Protein AF-V4AFQ1-F1 (afdb_monomer)

Mean predicted aligned error: 11.46 Å

Organism: Lottia gigantea (NCBI:txid225164)

Solvent-accessible surface area (backbone atoms only — not comparable to full-atom values): 13646 Å² total; per-residue (Å²): 127,88,53,70,52,76,48,78,47,58,72,48,75,51,79,49,78,49,56,57,41,44,36,41,38,40,30,40,36,37,42,38,39,39,41,31,41,38,38,41,36,40,40,40,30,41,36,36,42,39,38,38,39,31,43,37,38,41,38,39,41,39,31,41,37,38,42,37,39,40,39,30,43,37,36,43,38,39,39,41,29,42,37,38,41,38,39,39,41,31,44,37,39,40,39,41,41,40,32,44,37,38,42,38,40,40,40,31,43,36,39,45,42,40,41,41,33,42,38,39,43,38,41,40,42,31,43,40,37,42,39,44,40,43,31,41,37,37,42,38,39,40,41,32,43,36,40,38,41,41,40,39,31,44,38,38,42,40,38,39,38,30,44,36,38,43,39,39,40,40,32,44,37,38,42,38,40,41,41,32,42,37,37,42,39,39,40,40,32,43,37,38,40,42,38,42,38,33,43,36,40,43,44,40,38,41,33,42,37,40,45,56,42,76,50,57,78,42,81,51,83,47,77,54,55,79,41,75,55,84,63,87,78,81,80,84,87,86,62,88,84,75,66,89,79,72,89,76,83,63,82,58,78,55,83,63,84,78,91,63,100,64,95,74,89,75,80,57,80,51,82,55,82,67,78,86,77,133

pLDDT: mean 79.71, std 22.95, range [28.09, 98.5]

Foldseek 3Di:
DEDEDEDEEAEDEEEDEEAEYEYEYEYAYYEYEYEYAYYEYEYEYAEEEYEYEYAYYEYEYEYAYYEYEYEYAEEEYEYEYAYYEYEYEYAEYEYEYEYAYYEYEYEYAEYEYDYEYAEEEYEYEYAYYEYEYDYAYYEYEYEYAEYEYEYEYAEEEYDYEYAEYEYEYEYAEEEYAYEYAEYEYDYEYAYYEYADDYAYDEYDYEYAEDHYDYDYNYDDDDYHYNYYDDDDDDDDDDPVPPPPDDDDWDWDWDFDQDPDPDDDGDTDTDTDTDDDDD

Sequence (278 aa):
YDYIPYTNCYDYIPYRNCYDYIPHRNCYDYIPHRNCYDYIPYRNCYDYIPYTNCYDYIPYTNCYDYIPYTNCYDYIPYTNCYDYIPHTNCYDYIPYTNCYDYIPYTNCYNYIPYTNCYDYIPYRNCYGYITYRNCYDYIPYRNCYDYIPYTNCYNYIPYTNCYNYIPYTNCYDYIPYRNCYDYIPYTNCYDYIPYRNCYDYIPYTNCYNYIPYTNCYDYITYTNCYESAIKIVRLPAPLSFLFNRMNFVVSLAFHSKGNNSNGGGNSRIFFIRLRFFH

Structure (mmCIF, N/CA/C/O backbone):
data_AF-V4AFQ1-F1
#
_entry.id   AF-V4AFQ1-F1
#
loop_
_atom_site.group_PDB
_atom_site.id
_atom_site.type_symbol
_atom_site.label_atom_id
_atom_site.label_alt_id
_atom_site.label_comp_id
_atom_site.label_asym_id
_atom_site.label_entity_id
_atom_site.label_seq_id
_atom_site.pdbx_PDB_ins_code
_atom_site.Cartn_x
_atom_site.Cartn_y
_atom_site.Cartn_z
_atom_site.occupancy
_atom_site.B_iso_or_equiv
_atom_site.auth_seq_id
_atom_site.auth_comp_id
_atom_site.auth_asym_id
_atom_site.auth_atom_id
_atom_site.pdbx_PDB_model_num
ATOM 1 N N . TYR A 1 1 ? 31.891 -0.145 -15.726 1.00 42.00 1 TYR A N 1
ATOM 2 C CA . TYR A 1 1 ? 31.708 0.609 -16.984 1.00 42.00 1 TYR A CA 1
ATOM 3 C C . TYR A 1 1 ? 30.304 1.160 -16.957 1.00 42.00 1 TYR A C 1
ATOM 5 O O . TYR A 1 1 ? 29.365 0.410 -17.207 1.00 42.00 1 TYR A O 1
ATOM 13 N N . ASP A 1 2 ? 30.170 2.436 -16.619 1.00 42.81 2 ASP A N 1
ATOM 14 C CA . ASP A 1 2 ? 28.868 3.085 -16.499 1.00 42.81 2 ASP A CA 1
ATOM 15 C C . ASP A 1 2 ? 28.269 3.245 -17.892 1.00 42.81 2 ASP A C 1
ATOM 17 O O . ASP A 1 2 ? 28.813 3.930 -18.759 1.00 42.81 2 ASP A O 1
ATOM 21 N N . TYR A 1 3 ? 27.169 2.542 -18.144 1.00 53.91 3 TYR A N 1
ATOM 22 C CA . TYR A 1 3 ? 26.466 2.611 -19.415 1.00 53.91 3 TYR A CA 1
ATOM 23 C C . TYR A 1 3 ? 25.180 3.413 -19.220 1.00 53.91 3 TYR A C 1
ATOM 25 O O . TYR A 1 3 ? 24.224 2.918 -18.618 1.00 53.91 3 TYR A O 1
ATOM 33 N N . ILE A 1 4 ? 25.161 4.636 -19.759 1.00 60.16 4 ILE A N 1
ATOM 34 C CA . ILE A 1 4 ? 24.050 5.597 -19.664 1.00 60.16 4 ILE A CA 1
ATOM 35 C C . ILE A 1 4 ? 23.374 5.732 -21.040 1.00 60.16 4 ILE A C 1
ATOM 37 O O . ILE A 1 4 ? 23.716 6.621 -21.821 1.00 60.16 4 ILE A O 1
ATOM 41 N N . PRO A 1 5 ? 22.451 4.827 -21.413 1.00 74.56 5 PRO A N 1
ATOM 42 C CA . PRO A 1 5 ? 21.735 4.915 -22.673 1.00 74.56 5 PRO A CA 1
ATOM 43 C C . PRO A 1 5 ? 20.502 5.807 -22.547 1.00 74.56 5 PRO A C 1
ATOM 45 O O . PRO A 1 5 ? 19.763 5.745 -21.558 1.00 74.56 5 PRO A O 1
ATOM 48 N N . TYR A 1 6 ? 20.240 6.535 -23.626 1.00 76.25 6 TYR A N 1
ATOM 49 C CA . TYR A 1 6 ? 18.992 7.244 -23.875 1.00 76.25 6 TYR A CA 1
ATOM 50 C C . TYR A 1 6 ? 18.200 6.477 -24.936 1.00 76.25 6 TYR A C 1
ATOM 52 O O . TYR A 1 6 ? 18.768 6.012 -25.926 1.00 76.25 6 TYR A O 1
ATOM 60 N N . THR A 1 7 ? 16.898 6.277 -24.735 1.00 85.19 7 THR A N 1
ATOM 61 C CA . THR A 1 7 ? 16.049 5.605 -25.735 1.00 85.19 7 THR A CA 1
ATOM 62 C C . THR A 1 7 ? 14.654 6.209 -25.754 1.00 85.19 7 THR A C 1
ATOM 64 O O . THR A 1 7 ? 14.018 6.300 -24.706 1.00 85.19 7 THR A O 1
ATOM 67 N N . ASN A 1 8 ? 14.179 6.553 -26.951 1.00 74.06 8 ASN A N 1
ATOM 68 C CA . ASN A 1 8 ? 12.777 6.853 -27.215 1.00 74.06 8 ASN A CA 1
ATOM 69 C C . ASN A 1 8 ? 12.183 5.705 -28.032 1.00 74.06 8 ASN A C 1
ATOM 71 O O . ASN A 1 8 ? 12.830 5.247 -28.977 1.00 74.06 8 ASN A O 1
ATOM 75 N N . CYS A 1 9 ? 11.003 5.217 -27.665 1.00 80.12 9 CYS A N 1
ATOM 76 C CA . CYS A 1 9 ? 10.398 4.068 -28.329 1.00 80.12 9 CYS A CA 1
ATOM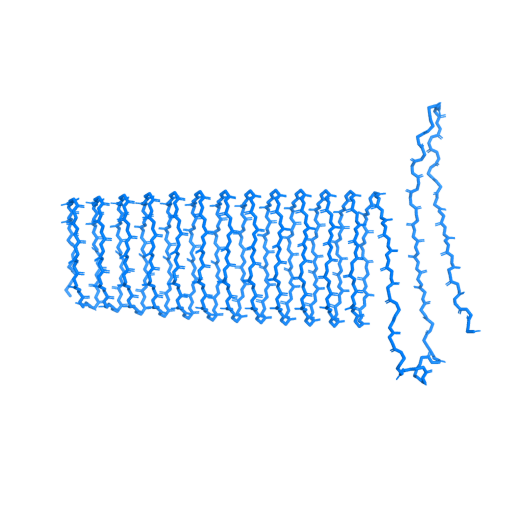 77 C C . CYS A 1 9 ? 8.866 4.122 -28.320 1.00 80.12 9 CYS A C 1
ATOM 79 O O . CYS A 1 9 ? 8.289 4.871 -27.540 1.00 80.12 9 CYS A O 1
ATOM 81 N N . TYR A 1 10 ? 8.219 3.345 -29.191 1.00 71.00 10 TYR A N 1
ATOM 82 C CA . TYR A 1 10 ? 6.791 3.058 -29.044 1.00 71.00 10 TYR A CA 1
ATOM 83 C C . TYR A 1 10 ? 6.655 1.877 -28.078 1.00 71.00 10 TYR A C 1
ATOM 85 O O . TYR A 1 10 ? 6.383 2.115 -26.909 1.00 71.00 10 TYR A O 1
ATOM 93 N N . ASP A 1 11 ? 7.094 0.687 -28.502 1.00 66.25 11 ASP A N 1
ATOM 94 C CA . ASP A 1 11 ? 7.157 -0.513 -27.658 1.00 66.25 11 ASP A CA 1
ATOM 95 C C . ASP A 1 11 ? 8.603 -0.950 -27.434 1.00 66.25 11 ASP A C 1
ATOM 97 O O . ASP A 1 11 ? 9.431 -0.919 -28.357 1.00 66.25 11 ASP A O 1
ATOM 101 N N . TYR A 1 12 ? 8.932 -1.409 -26.223 1.00 80.62 12 TYR A N 1
ATOM 102 C CA . TYR A 1 12 ? 10.260 -1.961 -25.961 1.00 80.62 12 TYR A CA 1
ATOM 103 C C . TYR A 1 12 ? 10.298 -3.012 -24.847 1.00 80.62 12 TYR A C 1
ATOM 105 O O . TYR A 1 12 ? 9.870 -2.785 -23.718 1.00 80.62 12 TYR A O 1
ATOM 113 N N . ILE A 1 13 ? 10.900 -4.165 -25.158 1.00 82.31 13 ILE A N 1
ATOM 114 C CA . ILE A 1 13 ? 10.980 -5.332 -24.266 1.00 82.31 13 ILE A CA 1
ATOM 115 C C . ILE A 1 13 ? 12.440 -5.811 -24.168 1.00 82.31 13 ILE A C 1
ATOM 117 O O . ILE A 1 13 ? 12.870 -6.679 -24.930 1.00 82.31 13 ILE A O 1
ATOM 121 N N . PRO A 1 14 ? 13.266 -5.217 -23.288 1.00 84.50 14 PRO A N 1
ATOM 122 C CA . PRO A 1 14 ? 14.656 -5.626 -23.109 1.00 84.50 14 PRO A CA 1
ATOM 123 C C . PRO A 1 14 ? 14.841 -6.648 -21.985 1.00 84.50 14 PRO A C 1
ATOM 125 O O . PRO A 1 14 ? 14.153 -6.620 -20.967 1.00 84.50 14 PRO A O 1
ATOM 128 N N . TYR A 1 15 ? 15.917 -7.421 -22.101 1.00 87.00 15 TYR A N 1
ATOM 129 C CA . TYR A 1 15 ? 16.463 -8.251 -21.029 1.00 87.00 15 TYR A CA 1
ATOM 130 C C . TYR A 1 15 ? 17.891 -7.797 -20.735 1.00 87.00 15 TYR A C 1
ATOM 132 O O . TYR A 1 15 ? 18.675 -7.596 -21.668 1.00 87.00 15 TYR A O 1
ATOM 140 N N . ARG A 1 16 ? 18.246 -7.580 -19.462 1.00 84.50 16 ARG A N 1
ATOM 141 C CA . ARG A 1 16 ? 19.595 -7.110 -19.115 1.00 84.50 16 ARG A CA 1
ATOM 142 C C . ARG A 1 16 ? 20.084 -7.595 -17.755 1.00 84.50 16 ARG A C 1
ATOM 144 O O . ARG A 1 16 ? 19.385 -7.435 -16.762 1.00 84.50 16 ARG A O 1
ATOM 151 N N . ASN A 1 17 ? 21.334 -8.056 -17.728 1.00 79.75 17 ASN A N 1
ATOM 152 C CA . ASN A 1 17 ? 22.116 -8.239 -16.508 1.00 79.75 17 ASN A CA 1
ATOM 153 C C . ASN A 1 17 ? 23.194 -7.152 -16.435 1.00 79.75 17 ASN A C 1
ATOM 155 O O . ASN A 1 17 ? 23.811 -6.839 -17.461 1.00 79.75 17 ASN A O 1
ATOM 159 N N . CYS A 1 18 ? 23.400 -6.544 -15.271 1.00 81.69 18 CYS A N 1
ATOM 160 C CA . CYS A 1 18 ? 24.375 -5.471 -15.108 1.00 81.69 18 CYS A CA 1
ATOM 161 C C . CYS A 1 18 ? 24.969 -5.419 -13.694 1.00 81.69 18 CYS A C 1
ATOM 163 O O . CYS A 1 18 ? 24.443 -6.054 -12.791 1.00 81.69 18 CYS A O 1
ATOM 165 N N . TYR A 1 19 ? 26.078 -4.699 -13.513 1.00 78.75 19 TYR A N 1
ATOM 166 C CA . TYR A 1 19 ? 26.552 -4.341 -12.174 1.00 78.75 19 TYR A CA 1
ATOM 167 C C . TYR A 1 19 ? 25.903 -3.003 -11.803 1.00 78.75 19 TYR A C 1
ATOM 169 O O . TYR A 1 19 ? 24.907 -3.019 -11.092 1.00 78.75 19 TYR A O 1
ATOM 177 N N . ASP A 1 20 ? 26.300 -1.923 -12.488 1.00 80.19 20 ASP A N 1
ATOM 178 C CA . ASP A 1 20 ? 25.691 -0.591 -12.359 1.00 80.19 20 ASP A CA 1
ATOM 179 C C . ASP A 1 20 ? 24.975 -0.178 -13.647 1.00 80.19 20 ASP A C 1
ATOM 181 O O . ASP A 1 20 ? 25.475 -0.405 -14.762 1.00 80.19 20 ASP A O 1
ATOM 185 N N . TYR A 1 21 ? 23.800 0.451 -13.531 1.00 81.25 21 TYR A N 1
ATOM 186 C CA . TYR A 1 21 ? 23.074 0.937 -14.705 1.00 81.25 21 TYR A CA 1
ATOM 187 C C . TYR A 1 21 ? 22.175 2.147 -14.448 1.00 81.25 21 TYR A C 1
ATOM 189 O O . TYR A 1 21 ? 21.276 2.118 -13.611 1.00 81.25 21 TYR A O 1
ATOM 197 N N . ILE A 1 22 ? 22.355 3.190 -15.266 1.00 85.94 22 ILE A N 1
ATOM 198 C CA . ILE A 1 22 ? 21.650 4.473 -15.129 1.00 85.94 22 ILE A CA 1
ATOM 199 C C . ILE A 1 22 ? 21.050 4.892 -16.482 1.00 85.94 22 ILE A C 1
ATOM 201 O O . ILE A 1 22 ? 21.665 5.628 -17.247 1.00 85.94 22 ILE A O 1
ATOM 205 N N . PRO A 1 23 ? 19.879 4.366 -16.874 1.00 84.94 23 PRO A N 1
ATOM 206 C CA . PRO A 1 23 ? 19.251 4.694 -18.152 1.00 84.94 23 PRO A CA 1
ATOM 207 C C . PRO A 1 23 ? 18.209 5.803 -18.073 1.00 84.94 23 PRO A C 1
ATOM 209 O O . PRO A 1 23 ? 17.416 5.861 -17.136 1.00 84.94 23 PRO A O 1
ATOM 212 N N . HIS A 1 24 ? 18.031 6.493 -19.192 1.00 89.12 24 HIS A N 1
ATOM 213 C CA . HIS A 1 24 ? 16.902 7.391 -19.421 1.00 89.12 24 HIS A CA 1
ATOM 214 C C . HIS A 1 24 ? 16.049 6.855 -20.576 1.00 89.12 24 HIS A C 1
ATOM 216 O O . HIS A 1 24 ? 16.575 6.547 -21.648 1.00 89.12 24 HIS A O 1
ATOM 222 N N . ARG A 1 25 ? 14.739 6.678 -20.369 1.00 86.75 25 ARG A N 1
ATOM 223 C CA . ARG A 1 25 ? 13.831 6.213 -21.433 1.00 86.75 25 ARG A CA 1
ATOM 224 C C . ARG A 1 25 ? 12.510 6.960 -21.430 1.00 86.75 25 ARG A C 1
ATOM 226 O O . ARG A 1 25 ? 11.942 7.164 -20.359 1.00 86.75 25 ARG A O 1
ATOM 233 N N . ASN A 1 26 ? 12.025 7.254 -22.633 1.00 84.75 26 ASN A N 1
ATOM 234 C CA . ASN A 1 26 ? 10.658 7.693 -22.879 1.00 84.75 26 ASN A CA 1
ATOM 235 C C . ASN A 1 26 ? 9.996 6.717 -23.852 1.00 84.75 26 ASN A C 1
ATOM 237 O O . ASN A 1 26 ? 10.461 6.585 -24.984 1.00 84.75 26 ASN A O 1
ATOM 241 N N . CYS A 1 27 ? 8.958 6.012 -23.428 1.00 82.25 27 CYS A N 1
ATOM 242 C CA . CYS A 1 27 ? 8.309 5.003 -24.263 1.00 82.25 27 CYS A CA 1
ATOM 243 C C . CYS A 1 27 ? 6.789 5.112 -24.179 1.00 82.25 27 CYS A C 1
ATOM 245 O O . CYS A 1 27 ? 6.287 5.746 -23.262 1.00 82.25 27 CYS A O 1
ATOM 247 N N . TYR A 1 28 ? 6.058 4.548 -25.136 1.00 82.19 28 TYR A N 1
ATOM 248 C CA . TYR A 1 28 ? 4.619 4.379 -24.958 1.00 82.19 28 TYR A CA 1
ATOM 249 C C . TYR A 1 28 ? 4.403 3.168 -24.045 1.00 82.19 28 TYR A C 1
ATOM 251 O O . TYR A 1 28 ? 4.080 3.365 -22.876 1.00 82.19 28 TYR A O 1
ATOM 259 N N . ASP A 1 29 ? 4.836 1.989 -24.503 1.00 80.50 29 ASP A N 1
ATOM 260 C CA . ASP A 1 29 ? 4.782 0.732 -23.758 1.00 80.50 29 ASP A CA 1
ATOM 261 C C . ASP A 1 29 ? 6.189 0.203 -23.466 1.00 80.50 29 ASP A C 1
ATOM 263 O O . ASP A 1 29 ? 7.071 0.121 -24.335 1.00 80.50 29 ASP A O 1
ATOM 267 N N . TYR A 1 30 ? 6.439 -0.181 -22.214 1.00 88.88 30 TYR A N 1
ATOM 268 C CA . TYR A 1 30 ? 7.762 -0.642 -21.807 1.00 88.88 30 TYR A CA 1
ATOM 269 C C . TYR A 1 30 ? 7.705 -1.810 -20.815 1.00 88.88 30 TYR A C 1
ATOM 271 O O . TYR A 1 30 ? 7.171 -1.695 -19.716 1.00 88.88 30 TYR A O 1
ATOM 279 N N . ILE A 1 31 ? 8.315 -2.944 -21.180 1.00 90.06 31 ILE A N 1
ATOM 280 C CA . ILE A 1 31 ? 8.268 -4.190 -20.389 1.00 90.06 31 ILE A CA 1
ATOM 281 C C . ILE A 1 31 ? 9.682 -4.776 -20.232 1.00 90.06 31 ILE A C 1
ATOM 283 O O . ILE A 1 31 ? 10.076 -5.689 -20.959 1.00 90.06 31 ILE A O 1
ATOM 287 N N . PRO A 1 32 ? 10.533 -4.221 -19.351 1.00 88.62 32 PRO A N 1
ATOM 288 C CA . PRO A 1 32 ? 11.889 -4.721 -19.165 1.00 88.62 32 PRO A CA 1
ATOM 289 C C . PRO A 1 32 ? 12.010 -5.822 -18.118 1.00 88.62 32 PRO A C 1
ATOM 291 O O . PRO A 1 32 ? 11.359 -5.793 -17.079 1.00 88.62 32 PRO A O 1
ATOM 294 N N . HIS A 1 33 ? 13.004 -6.681 -18.321 1.00 92.38 33 HIS A N 1
ATOM 295 C CA . HIS A 1 33 ? 13.495 -7.624 -17.321 1.00 92.38 33 HIS A CA 1
ATOM 296 C C . HIS A 1 33 ? 14.949 -7.304 -16.966 1.00 92.38 33 HIS A C 1
ATOM 298 O O . HIS A 1 33 ? 15.803 -7.165 -17.854 1.00 92.38 33 HIS A O 1
ATOM 304 N N . ARG A 1 34 ? 15.238 -7.134 -15.672 1.00 89.25 34 ARG A N 1
ATOM 305 C CA . ARG A 1 34 ? 16.522 -6.608 -15.192 1.00 89.25 34 ARG A CA 1
ATOM 306 C C . ARG A 1 34 ? 17.019 -7.339 -13.957 1.00 89.25 34 ARG A C 1
ATOM 308 O O . ARG A 1 34 ? 16.286 -7.430 -12.980 1.00 89.25 34 ARG A O 1
ATOM 315 N N . ASN A 1 35 ? 18.284 -7.752 -13.994 1.00 88.12 35 ASN A N 1
ATOM 316 C CA . ASN A 1 35 ? 19.032 -8.158 -12.808 1.00 88.12 35 ASN A CA 1
ATOM 317 C C . ASN A 1 35 ? 20.281 -7.287 -12.688 1.00 88.12 35 ASN A C 1
ATOM 319 O O . ASN A 1 35 ? 21.144 -7.340 -13.568 1.00 88.12 35 ASN A O 1
ATOM 323 N N . CYS A 1 36 ? 20.374 -6.471 -11.648 1.00 84.69 36 CYS A N 1
ATOM 324 C CA . CYS A 1 36 ? 21.501 -5.560 -11.471 1.00 84.69 36 CYS A CA 1
ATOM 325 C C . CYS A 1 36 ? 22.010 -5.568 -10.031 1.00 84.69 36 CYS A C 1
ATOM 327 O O . CYS A 1 36 ? 21.318 -6.054 -9.150 1.00 84.69 36 CYS A O 1
ATOM 329 N N . TYR A 1 37 ? 23.224 -5.083 -9.786 1.00 84.38 37 TYR A N 1
ATOM 330 C CA . TYR A 1 37 ? 23.645 -4.808 -8.415 1.00 84.38 37 TYR A CA 1
ATOM 331 C C . TYR A 1 37 ? 23.035 -3.464 -7.999 1.00 84.38 37 TYR A C 1
ATOM 333 O O . TYR A 1 37 ? 22.102 -3.461 -7.198 1.00 84.38 37 TYR A O 1
ATOM 341 N N . ASP A 1 38 ? 23.393 -2.395 -8.721 1.00 86.88 38 ASP A N 1
ATOM 342 C CA . ASP A 1 38 ? 22.866 -1.041 -8.539 1.00 86.88 38 ASP A CA 1
ATOM 343 C C . ASP A 1 38 ? 22.093 -0.574 -9.781 1.00 86.88 38 ASP A C 1
ATOM 345 O O . ASP A 1 38 ? 22.569 -0.635 -10.926 1.00 86.88 38 ASP A O 1
ATOM 349 N N . TYR A 1 39 ? 20.870 -0.077 -9.581 1.00 90.25 39 TYR A N 1
ATOM 350 C CA . TYR A 1 39 ? 20.017 0.372 -10.682 1.00 90.25 39 TYR A CA 1
ATOM 351 C C . TYR A 1 39 ? 19.331 1.714 -10.400 1.00 90.25 39 TYR A C 1
ATOM 353 O O . TYR A 1 39 ? 18.543 1.840 -9.468 1.00 90.25 39 TYR A O 1
ATOM 361 N N . ILE A 1 40 ? 19.575 2.717 -11.253 1.00 93.25 40 ILE A N 1
ATOM 362 C CA . ILE A 1 40 ? 19.016 4.075 -11.099 1.00 93.25 40 ILE A CA 1
ATOM 363 C C . ILE A 1 40 ? 18.392 4.555 -12.420 1.00 93.25 40 ILE A C 1
ATOM 365 O O . ILE A 1 40 ? 19.016 5.291 -13.187 1.00 93.25 40 ILE A O 1
ATOM 369 N N . PRO A 1 41 ? 17.182 4.100 -12.788 1.00 90.94 41 PRO A N 1
ATOM 370 C CA . PRO A 1 41 ? 16.543 4.531 -14.023 1.00 90.94 41 PRO A CA 1
ATOM 371 C C . PRO A 1 41 ? 15.681 5.776 -13.893 1.00 90.94 41 PRO A C 1
ATOM 373 O O . PRO A 1 41 ? 14.993 5.990 -12.901 1.00 90.94 41 PRO A O 1
ATOM 376 N N . TYR A 1 42 ? 15.587 6.478 -15.015 1.00 94.06 42 TYR A N 1
ATOM 377 C CA . TYR A 1 42 ? 14.602 7.517 -15.268 1.00 94.06 42 TYR A CA 1
ATOM 378 C C . TYR A 1 42 ? 13.665 7.058 -16.392 1.00 94.06 42 TYR A C 1
ATOM 380 O O . TYR A 1 42 ? 14.121 6.593 -17.454 1.00 94.06 42 TYR A O 1
ATOM 388 N N . ARG A 1 43 ? 12.354 7.126 -16.144 1.00 92.06 43 ARG A N 1
ATOM 389 C CA . ARG A 1 43 ? 11.302 6.619 -17.036 1.00 92.06 43 ARG A CA 1
ATOM 390 C C . ARG A 1 43 ? 10.144 7.599 -17.147 1.00 92.06 43 ARG A C 1
ATOM 392 O O . ARG A 1 43 ? 9.576 7.972 -16.127 1.00 92.06 43 ARG A O 1
ATOM 399 N N . ASN A 1 44 ? 9.761 7.911 -18.382 1.00 91.88 44 ASN A N 1
ATOM 400 C CA . ASN A 1 44 ? 8.444 8.455 -18.696 1.00 91.88 44 ASN A CA 1
ATOM 401 C C . ASN A 1 44 ? 7.748 7.489 -19.657 1.00 91.88 44 ASN A C 1
ATOM 403 O O . ASN A 1 44 ? 8.252 7.294 -20.764 1.00 91.88 44 ASN A O 1
ATOM 407 N N . CYS A 1 45 ? 6.660 6.843 -19.241 1.00 89.56 45 CYS A N 1
ATOM 408 C CA . CYS A 1 45 ? 5.931 5.918 -20.120 1.00 89.56 45 CYS A CA 1
ATOM 409 C C . CYS A 1 45 ? 4.428 6.191 -20.122 1.00 89.56 45 CYS A C 1
ATOM 411 O O . CYS A 1 45 ? 3.951 6.886 -19.232 1.00 89.56 45 CYS A O 1
ATOM 413 N N . TYR A 1 46 ? 3.689 5.671 -21.099 1.00 90.06 46 TYR A N 1
ATOM 414 C CA . TYR A 1 46 ? 2.243 5.537 -20.937 1.00 90.06 46 TYR A CA 1
ATOM 415 C C . TYR A 1 46 ? 1.990 4.314 -20.048 1.00 90.06 46 TYR A C 1
ATOM 417 O O . TYR A 1 46 ? 1.649 4.504 -18.881 1.00 90.06 46 TYR A O 1
ATOM 425 N N . ASP A 1 47 ? 2.403 3.130 -20.514 1.00 91.81 47 ASP A N 1
ATOM 426 C CA . ASP A 1 47 ? 2.307 1.866 -19.782 1.00 91.81 47 ASP A CA 1
ATOM 427 C C . ASP A 1 47 ? 3.697 1.309 -19.441 1.00 91.81 47 ASP A C 1
ATOM 429 O O . ASP A 1 47 ? 4.597 1.199 -20.287 1.00 91.81 47 ASP A O 1
ATOM 433 N N . TYR A 1 48 ? 3.904 0.936 -18.175 1.00 95.50 48 TYR A N 1
ATOM 434 C CA . TYR A 1 48 ? 5.183 0.402 -17.707 1.00 95.50 48 TYR A CA 1
ATOM 435 C C . TYR A 1 48 ? 5.024 -0.845 -16.831 1.00 95.50 48 TYR A C 1
ATOM 437 O O . TYR A 1 48 ? 4.433 -0.800 -15.755 1.00 95.50 48 TYR A O 1
ATOM 445 N N . ILE A 1 49 ? 5.621 -1.966 -17.255 1.00 95.88 49 ILE A N 1
ATOM 446 C CA . ILE A 1 49 ? 5.540 -3.258 -16.550 1.00 95.88 49 ILE A CA 1
ATOM 447 C C . ILE A 1 49 ? 6.944 -3.874 -16.390 1.00 95.88 49 ILE A C 1
ATOM 449 O O . ILE A 1 49 ? 7.330 -4.772 -17.143 1.00 95.88 49 ILE A O 1
ATOM 453 N N . PRO A 1 50 ? 7.784 -3.381 -15.461 1.00 94.62 50 PRO A N 1
ATOM 454 C CA . PRO A 1 50 ? 9.117 -3.928 -15.249 1.00 94.62 50 PRO A CA 1
ATOM 455 C C . PRO A 1 50 ? 9.148 -5.116 -14.292 1.00 94.62 50 PRO A C 1
ATOM 457 O O . PRO A 1 50 ? 8.448 -5.160 -13.284 1.00 94.62 50 PRO A O 1
ATOM 460 N N . TYR A 1 51 ? 10.116 -5.990 -14.536 1.00 96.75 51 TYR A N 1
ATOM 461 C CA . TYR A 1 51 ? 10.545 -7.046 -13.630 1.00 96.75 51 TYR A CA 1
ATOM 462 C C . TYR A 1 51 ? 11.996 -6.777 -13.228 1.00 96.75 51 TYR A C 1
ATOM 464 O O . TYR A 1 51 ? 12.891 -6.784 -14.079 1.00 96.75 51 TYR A O 1
ATOM 472 N N . THR A 1 52 ? 12.230 -6.501 -11.946 1.00 95.69 52 THR A N 1
ATOM 473 C CA . THR A 1 52 ? 13.526 -6.028 -11.440 1.00 95.69 52 THR A CA 1
ATOM 474 C C . THR A 1 52 ? 13.981 -6.849 -10.238 1.00 95.69 52 THR A C 1
ATOM 476 O O . THR A 1 52 ? 13.242 -6.990 -9.265 1.00 95.69 52 THR A O 1
ATOM 479 N N . ASN A 1 53 ? 15.211 -7.356 -10.300 1.00 94.62 53 ASN A N 1
ATOM 480 C CA . ASN A 1 53 ? 15.926 -7.928 -9.165 1.00 94.62 53 ASN A CA 1
ATOM 481 C C . ASN A 1 53 ? 17.235 -7.155 -8.958 1.00 94.62 53 ASN A C 1
ATOM 483 O O . ASN A 1 53 ? 18.069 -7.137 -9.867 1.00 94.62 53 ASN A O 1
ATOM 487 N N . CYS A 1 54 ? 17.398 -6.498 -7.810 1.00 91.50 54 CYS A N 1
ATOM 488 C CA . CYS A 1 54 ? 18.593 -5.697 -7.532 1.00 91.50 54 CYS A CA 1
ATOM 489 C C . CYS A 1 54 ? 19.103 -5.847 -6.103 1.00 91.50 54 CYS A C 1
ATOM 491 O O . CYS A 1 54 ? 18.365 -6.288 -5.231 1.00 91.50 54 CYS A O 1
ATOM 493 N N . TYR A 1 55 ? 20.346 -5.441 -5.849 1.00 91.81 55 TYR A N 1
ATOM 494 C CA . TYR A 1 55 ? 20.755 -5.141 -4.481 1.00 91.81 55 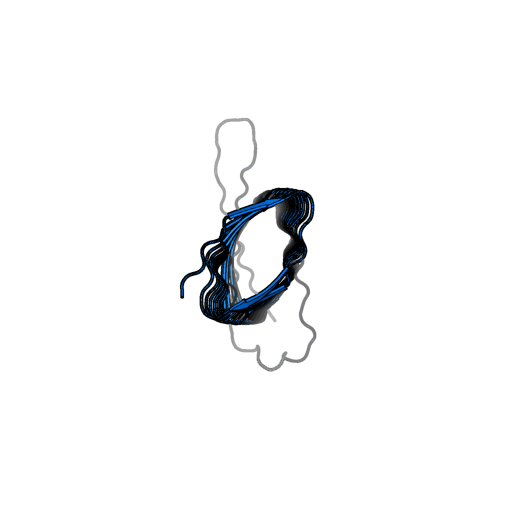TYR A CA 1
ATOM 495 C C . TYR A 1 55 ? 20.171 -3.774 -4.091 1.00 91.81 55 TYR A C 1
ATOM 497 O O . TYR A 1 55 ? 19.239 -3.741 -3.287 1.00 91.81 55 TYR A O 1
ATOM 505 N N . ASP A 1 56 ? 20.558 -2.714 -4.810 1.00 93.69 56 ASP A N 1
ATOM 506 C CA . ASP A 1 56 ? 20.059 -1.349 -4.617 1.00 93.69 56 ASP A CA 1
ATOM 507 C C . ASP A 1 56 ? 19.265 -0.855 -5.838 1.00 93.69 56 ASP A C 1
ATOM 509 O O . ASP A 1 56 ? 19.703 -0.943 -6.995 1.00 93.69 56 ASP A O 1
ATOM 513 N N . TYR A 1 57 ? 18.071 -0.302 -5.601 1.00 97.06 57 TYR A N 1
ATOM 514 C CA . TYR A 1 57 ? 17.208 0.210 -6.669 1.00 97.06 57 TYR A CA 1
ATOM 515 C C . TYR A 1 57 ? 16.612 1.588 -6.350 1.00 97.06 57 TYR A C 1
ATOM 517 O O . TYR A 1 57 ? 15.859 1.755 -5.391 1.00 97.06 57 TYR A O 1
ATOM 525 N N . ILE A 1 58 ? 16.894 2.580 -7.203 1.00 97.31 58 ILE A N 1
ATOM 526 C CA . ILE A 1 58 ? 16.424 3.968 -7.048 1.00 97.31 58 ILE A CA 1
ATOM 527 C C . ILE A 1 58 ? 15.810 4.482 -8.365 1.00 97.31 58 ILE A C 1
ATOM 529 O O . ILE A 1 58 ? 16.467 5.186 -9.135 1.00 97.31 58 ILE A O 1
ATOM 533 N N . PRO A 1 59 ? 14.559 4.115 -8.699 1.00 96.06 59 PRO A N 1
ATOM 534 C CA . PRO A 1 59 ? 13.908 4.582 -9.916 1.00 96.06 59 PRO A CA 1
ATOM 535 C C . PRO A 1 59 ? 13.166 5.906 -9.747 1.00 96.06 59 PRO A C 1
ATOM 537 O O . PRO A 1 59 ? 12.507 6.163 -8.739 1.00 96.06 59 PRO A O 1
ATOM 540 N N . TYR A 1 60 ? 13.151 6.667 -10.835 1.00 97.69 60 TYR A N 1
ATOM 541 C CA . TYR A 1 60 ? 12.312 7.840 -11.040 1.00 97.69 60 TYR A CA 1
ATOM 542 C C . TYR A 1 60 ? 11.348 7.553 -12.191 1.00 97.69 60 TYR A C 1
ATOM 544 O O . TYR A 1 60 ? 11.777 7.382 -13.336 1.00 97.69 60 TYR A O 1
ATOM 552 N N . THR A 1 61 ? 10.054 7.458 -11.886 1.00 97.44 61 THR A N 1
ATOM 553 C CA . THR A 1 61 ? 9.027 6.987 -12.827 1.00 97.44 61 THR A CA 1
ATOM 554 C C . THR A 1 61 ? 7.862 7.966 -12.899 1.00 97.44 61 THR A C 1
ATOM 556 O O . THR A 1 61 ? 7.302 8.339 -11.868 1.00 97.44 61 THR A O 1
ATOM 559 N N . ASN A 1 62 ? 7.495 8.357 -14.118 1.00 97.12 62 ASN A N 1
ATOM 560 C CA . ASN A 1 62 ? 6.266 9.080 -14.425 1.00 97.12 62 ASN A CA 1
ATOM 561 C C . ASN A 1 62 ? 5.481 8.303 -15.491 1.00 97.12 62 ASN A C 1
ATOM 563 O O . ASN A 1 62 ? 5.979 8.149 -16.609 1.00 97.12 62 ASN A O 1
ATOM 567 N N . CYS A 1 63 ? 4.307 7.776 -15.146 1.00 94.12 63 CYS A N 1
ATOM 568 C CA . CYS A 1 63 ? 3.528 6.926 -16.053 1.00 94.12 63 CYS A CA 1
ATOM 569 C C . CYS A 1 63 ? 2.033 7.233 -16.022 1.00 94.12 63 CYS A C 1
ATOM 571 O O . CYS A 1 63 ? 1.564 7.884 -15.096 1.00 94.12 63 CYS A O 1
ATOM 573 N N . TYR A 1 64 ? 1.285 6.763 -17.020 1.00 95.56 64 TYR A N 1
ATOM 574 C CA . TYR A 1 64 ? -0.161 6.642 -16.861 1.00 95.56 64 TYR A CA 1
ATOM 575 C C . TYR A 1 64 ? -0.438 5.404 -15.999 1.00 95.56 64 TYR A C 1
ATOM 577 O O . TYR A 1 64 ? -0.790 5.573 -14.830 1.00 95.56 64 TYR A O 1
ATOM 585 N N . ASP A 1 65 ? -0.052 4.222 -16.487 1.00 96.31 65 ASP A N 1
ATOM 586 C CA . ASP A 1 65 ? -0.202 2.948 -15.780 1.00 96.31 65 ASP A CA 1
ATOM 587 C C . ASP A 1 65 ? 1.160 2.334 -15.431 1.00 96.31 65 ASP A C 1
ATOM 589 O O . ASP A 1 65 ? 2.072 2.229 -16.263 1.00 96.31 65 ASP A O 1
ATOM 593 N N . TYR A 1 66 ? 1.325 1.910 -14.175 1.00 98.12 66 TYR A N 1
ATOM 594 C CA . TYR A 1 66 ? 2.573 1.314 -13.699 1.00 98.12 66 TYR A CA 1
ATOM 595 C C . TYR A 1 66 ? 2.350 0.050 -12.861 1.00 98.12 66 TYR A C 1
ATOM 597 O O . TYR A 1 66 ? 1.748 0.086 -11.788 1.00 98.12 66 TYR A O 1
ATOM 605 N N . ILE A 1 67 ? 2.900 -1.078 -13.320 1.00 98.12 67 ILE A N 1
ATOM 606 C CA . ILE A 1 67 ? 2.759 -2.395 -12.677 1.00 98.12 67 ILE A CA 1
ATOM 607 C C . ILE A 1 67 ? 4.139 -3.060 -12.515 1.00 98.12 67 ILE A C 1
ATOM 609 O O . ILE A 1 67 ? 4.515 -3.930 -13.305 1.00 98.12 67 ILE A O 1
ATOM 613 N N . PRO A 1 68 ? 4.962 -2.648 -11.531 1.00 97.19 68 PRO A N 1
ATOM 614 C CA . PRO A 1 68 ? 6.272 -3.249 -11.316 1.00 97.19 68 PRO A CA 1
ATOM 615 C C . PRO A 1 68 ? 6.238 -4.497 -10.441 1.00 97.19 68 PRO A C 1
ATOM 617 O O . PRO A 1 68 ? 5.522 -4.579 -9.443 1.00 97.19 68 PRO A O 1
ATOM 620 N N . TYR A 1 69 ? 7.158 -5.404 -10.747 1.00 98.25 69 TYR A N 1
ATOM 621 C CA . TYR A 1 69 ? 7.525 -6.544 -9.920 1.00 98.25 69 TYR A CA 1
ATOM 622 C C . TYR A 1 69 ? 8.979 -6.380 -9.476 1.00 98.25 69 TYR A C 1
ATOM 624 O O . TYR A 1 69 ? 9.899 -6.467 -10.295 1.00 98.25 69 TYR A O 1
ATOM 632 N N . THR A 1 70 ? 9.190 -6.130 -8.185 1.00 98.00 70 THR A N 1
ATOM 633 C CA . THR A 1 70 ? 10.492 -5.737 -7.633 1.00 98.00 70 THR A CA 1
ATOM 634 C C . THR A 1 70 ? 10.904 -6.659 -6.489 1.00 98.00 70 THR A C 1
ATOM 636 O O . THR A 1 70 ? 10.153 -6.841 -5.529 1.00 98.00 70 THR A O 1
ATOM 639 N N . ASN A 1 71 ? 12.116 -7.207 -6.575 1.00 97.69 71 ASN A N 1
ATOM 640 C CA . ASN A 1 71 ? 12.794 -7.890 -5.476 1.00 97.69 71 ASN A CA 1
ATOM 641 C C . ASN A 1 71 ? 14.148 -7.213 -5.229 1.00 97.69 71 ASN A C 1
ATOM 643 O O . ASN A 1 71 ? 14.997 -7.240 -6.120 1.00 97.69 71 ASN A O 1
ATOM 647 N N . CYS A 1 72 ? 14.335 -6.568 -4.077 1.00 95.38 72 CYS A N 1
ATOM 648 C CA . CYS A 1 72 ? 15.577 -5.840 -3.791 1.00 95.38 72 CYS A CA 1
ATOM 649 C C . CYS A 1 72 ? 16.054 -6.005 -2.352 1.00 95.38 72 CYS A C 1
ATOM 651 O O . CYS A 1 72 ? 15.266 -6.371 -1.487 1.00 95.38 72 CYS A O 1
ATOM 653 N N . TYR A 1 73 ? 17.319 -5.696 -2.074 1.00 96.44 73 TYR A N 1
ATOM 654 C CA . TYR A 1 73 ? 17.731 -5.466 -0.693 1.00 96.44 73 TYR A CA 1
ATOM 655 C C . TYR A 1 73 ? 17.203 -4.095 -0.242 1.00 96.44 73 TYR A C 1
ATOM 657 O O . TYR A 1 73 ? 16.279 -4.054 0.576 1.00 96.44 73 TYR A O 1
ATOM 665 N N . ASP A 1 74 ? 17.636 -3.022 -0.912 1.00 96.94 74 ASP A N 1
ATOM 666 C CA . ASP A 1 74 ? 17.196 -1.648 -0.657 1.00 96.94 74 ASP A CA 1
ATOM 667 C C . ASP A 1 74 ? 16.435 -1.063 -1.856 1.00 96.94 74 ASP A C 1
ATOM 669 O O . ASP A 1 74 ? 16.870 -1.131 -3.012 1.00 96.94 74 ASP A O 1
ATOM 673 N N . TYR A 1 75 ? 15.269 -0.461 -1.593 1.00 98.31 75 TYR A N 1
ATOM 674 C CA . TYR A 1 75 ? 14.425 0.122 -2.638 1.00 98.31 75 TYR A CA 1
ATOM 675 C C . TYR A 1 75 ? 13.906 1.521 -2.284 1.00 98.31 75 TYR A C 1
ATOM 677 O O . TYR A 1 75 ? 13.174 1.705 -1.309 1.00 98.31 75 TYR A O 1
ATOM 685 N N . ILE A 1 76 ? 14.226 2.515 -3.120 1.00 98.31 76 ILE A N 1
ATOM 686 C CA . ILE A 1 76 ? 13.836 3.922 -2.927 1.00 98.31 76 ILE A CA 1
ATOM 687 C C . ILE A 1 76 ? 13.238 4.503 -4.223 1.00 98.31 76 ILE A C 1
ATOM 689 O O . ILE A 1 76 ? 13.928 5.187 -4.981 1.00 98.31 76 ILE A O 1
ATOM 693 N N . PRO A 1 77 ? 11.958 4.233 -4.541 1.00 97.56 77 PRO A N 1
ATOM 694 C CA . PRO A 1 77 ? 11.326 4.7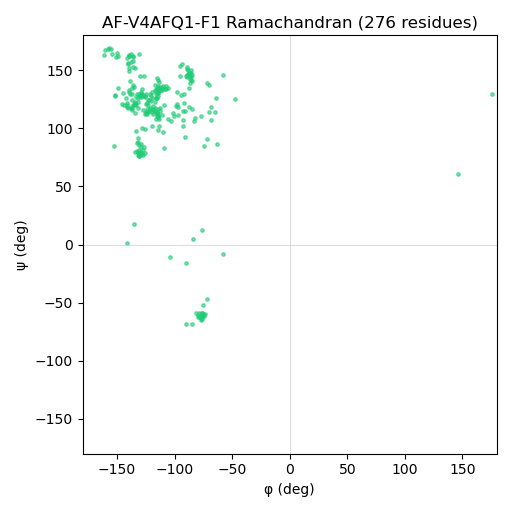75 -5.735 1.00 97.56 77 PRO A CA 1
ATOM 695 C C . PRO A 1 77 ? 10.691 6.146 -5.528 1.00 97.56 77 PRO A C 1
ATOM 697 O O . PRO A 1 77 ? 10.051 6.426 -4.512 1.00 97.56 77 PRO A O 1
ATOM 700 N N . TYR A 1 78 ? 10.739 6.931 -6.598 1.00 98.44 78 TYR A N 1
ATOM 701 C CA . TYR A 1 78 ? 9.981 8.160 -6.782 1.00 98.44 78 TYR A CA 1
ATOM 702 C C . TYR A 1 78 ? 9.004 7.948 -7.937 1.00 98.44 78 TYR A C 1
ATOM 704 O O . TYR A 1 78 ? 9.420 7.739 -9.078 1.00 98.44 78 TYR A O 1
ATOM 712 N N . THR A 1 79 ? 7.705 7.923 -7.639 1.00 98.25 79 THR A N 1
ATOM 713 C CA . THR A 1 79 ? 6.658 7.518 -8.591 1.00 98.25 79 THR A CA 1
ATOM 714 C C . THR A 1 79 ? 5.548 8.561 -8.664 1.00 98.25 79 THR A C 1
ATOM 716 O O . THR A 1 79 ? 5.000 8.949 -7.630 1.00 98.25 79 THR A O 1
ATOM 719 N N . ASN A 1 80 ? 5.217 8.986 -9.883 1.00 98.06 80 ASN A N 1
ATOM 720 C CA . ASN A 1 80 ? 4.030 9.775 -10.195 1.00 98.06 80 ASN A CA 1
ATOM 721 C C . ASN A 1 80 ? 3.219 9.052 -11.280 1.00 98.06 80 ASN A C 1
ATOM 723 O O . ASN A 1 80 ? 3.726 8.906 -12.391 1.00 98.06 80 ASN A O 1
ATOM 727 N N . CYS A 1 81 ? 2.022 8.561 -10.963 1.00 96.06 81 CYS A N 1
ATOM 728 C CA . CYS A 1 81 ? 1.220 7.769 -11.905 1.00 96.06 81 CYS A CA 1
ATOM 729 C C . CYS A 1 81 ? -0.266 8.118 -11.857 1.00 96.06 81 CYS A C 1
ATOM 731 O O . CYS A 1 81 ? -0.718 8.702 -10.878 1.00 96.06 81 CYS A O 1
ATOM 733 N N . TYR A 1 82 ? -1.034 7.749 -12.881 1.00 97.19 82 TYR A N 1
ATOM 734 C CA . TYR A 1 82 ? -2.487 7.695 -12.729 1.00 97.19 82 TYR A CA 1
ATOM 735 C C . TYR A 1 82 ? -2.840 6.449 -11.908 1.00 97.19 82 TYR A C 1
ATOM 737 O O . TYR A 1 82 ? -3.217 6.600 -10.743 1.00 97.19 82 TYR A O 1
ATOM 745 N N . ASP A 1 83 ? -2.503 5.264 -12.427 1.00 97.25 83 ASP A N 1
ATOM 746 C CA . ASP A 1 83 ? -2.728 3.977 -11.765 1.00 97.25 83 ASP A CA 1
ATOM 747 C C . ASP A 1 83 ? -1.405 3.292 -11.402 1.00 97.25 83 ASP A C 1
ATOM 749 O O . ASP A 1 83 ? -0.479 3.171 -12.213 1.00 97.25 83 ASP A O 1
ATOM 753 N N . TYR A 1 84 ? -1.297 2.824 -10.155 1.00 98.44 84 TYR A N 1
ATOM 754 C CA . TYR A 1 84 ? -0.089 2.166 -9.660 1.00 98.44 84 TYR A CA 1
ATOM 755 C C . TYR A 1 84 ? -0.381 0.864 -8.903 1.00 98.44 84 TYR A C 1
ATOM 757 O O . TYR A 1 84 ? -1.027 0.859 -7.853 1.00 98.44 84 TYR A O 1
ATOM 765 N N . ILE A 1 85 ? 0.160 -0.254 -9.397 1.00 98.38 85 ILE A N 1
ATOM 766 C CA . ILE A 1 85 ? -0.042 -1.596 -8.824 1.00 98.38 85 ILE A CA 1
ATOM 767 C C . ILE A 1 85 ? 1.309 -2.318 -8.656 1.00 98.38 85 ILE A C 1
ATOM 769 O O . ILE A 1 85 ? 1.664 -3.183 -9.457 1.00 98.38 85 ILE A O 1
ATOM 773 N N . PRO A 1 86 ? 2.121 -1.976 -7.637 1.00 97.75 86 PRO A N 1
ATOM 774 C CA . PRO A 1 86 ? 3.400 -2.636 -7.419 1.00 97.75 86 PRO A CA 1
ATOM 775 C C . PRO A 1 86 ? 3.289 -3.922 -6.610 1.00 97.75 86 PRO A C 1
ATOM 777 O O . PRO A 1 86 ? 2.559 -4.017 -5.619 1.00 97.75 86 PRO A O 1
ATOM 780 N N . HIS A 1 87 ? 4.159 -4.860 -6.960 1.00 98.50 87 HIS A N 1
ATOM 781 C CA . HIS A 1 87 ? 4.472 -6.045 -6.182 1.00 98.50 87 HIS A CA 1
ATOM 782 C C . HIS A 1 87 ? 5.931 -5.972 -5.724 1.00 98.50 87 HIS A C 1
ATOM 784 O O . HIS A 1 87 ? 6.852 -6.106 -6.530 1.00 98.50 87 HIS A O 1
ATOM 790 N N . THR A 1 88 ? 6.141 -5.765 -4.424 1.00 98.25 88 THR A N 1
ATOM 791 C CA . THR A 1 88 ? 7.464 -5.475 -3.855 1.00 98.25 88 THR A CA 1
ATOM 792 C C . THR A 1 88 ? 7.823 -6.461 -2.750 1.00 98.25 88 THR A C 1
ATOM 794 O O . THR A 1 88 ? 7.057 -6.639 -1.799 1.00 98.25 88 THR A O 1
ATOM 797 N N . ASN A 1 89 ? 9.014 -7.052 -2.842 1.00 98.06 89 ASN A N 1
ATOM 798 C CA . ASN A 1 89 ? 9.656 -7.788 -1.758 1.00 98.06 89 ASN A CA 1
ATOM 799 C C . ASN A 1 89 ? 11.042 -7.188 -1.486 1.00 98.06 89 ASN A C 1
ATOM 801 O O . ASN A 1 89 ? 11.903 -7.270 -2.361 1.00 98.06 89 ASN A O 1
ATOM 805 N N . CYS A 1 90 ? 11.247 -6.562 -0.325 1.00 96.31 90 CYS A N 1
ATOM 806 C CA . CYS A 1 90 ? 12.519 -5.903 -0.012 1.00 96.31 90 CYS A CA 1
ATOM 807 C C . CYS A 1 90 ? 12.959 -6.079 1.438 1.00 96.31 90 CYS A C 1
ATOM 809 O O . CYS A 1 90 ? 12.129 -6.340 2.302 1.00 96.31 90 CYS A O 1
ATOM 811 N N . TYR A 1 91 ? 14.242 -5.881 1.735 1.00 96.94 91 TYR A N 1
ATOM 812 C CA . TYR A 1 91 ? 14.664 -5.728 3.125 1.00 96.94 91 TYR A CA 1
ATOM 813 C C . TYR A 1 91 ? 14.228 -4.350 3.646 1.00 96.94 91 TYR A C 1
ATOM 815 O O . TYR A 1 91 ? 13.360 -4.283 4.523 1.00 96.94 91 TYR A O 1
ATOM 823 N N . ASP A 1 92 ? 14.697 -3.275 3.007 1.00 97.25 92 ASP A N 1
ATOM 824 C CA . ASP A 1 92 ? 14.312 -1.896 3.313 1.00 97.25 92 ASP A CA 1
ATOM 825 C C . ASP A 1 92 ? 13.593 -1.235 2.125 1.00 97.25 92 ASP A C 1
ATOM 827 O O . ASP A 1 92 ? 14.021 -1.309 0.971 1.00 97.25 92 ASP A O 1
ATOM 831 N N . TYR A 1 93 ? 12.462 -0.574 2.399 1.00 98.25 93 TYR A N 1
ATOM 832 C CA . TYR A 1 93 ? 11.655 0.076 1.364 1.00 98.25 93 TYR A CA 1
ATOM 833 C C . TYR A 1 93 ? 11.203 1.491 1.764 1.00 98.25 93 TYR A C 1
ATOM 835 O O . TYR A 1 93 ? 10.510 1.685 2.766 1.00 98.25 93 TYR A O 1
ATOM 843 N N . ILE A 1 94 ? 11.556 2.496 0.953 1.00 98.19 94 ILE A N 1
ATOM 844 C CA . ILE A 1 94 ? 11.255 3.919 1.201 1.00 98.19 94 ILE A CA 1
ATOM 845 C C . ILE A 1 94 ? 10.676 4.577 -0.067 1.00 98.19 94 ILE A C 1
ATOM 847 O O . ILE A 1 94 ? 11.399 5.223 -0.824 1.00 98.19 94 ILE A O 1
ATOM 851 N N . PRO A 1 95 ? 9.373 4.410 -0.360 1.00 97.31 95 PRO A N 1
ATOM 852 C CA . PRO A 1 95 ? 8.756 5.001 -1.538 1.00 97.31 95 PRO A CA 1
ATOM 853 C C . PRO A 1 95 ? 8.192 6.396 -1.296 1.00 97.31 95 PRO A C 1
ATOM 855 O O . PRO A 1 95 ? 7.566 6.682 -0.269 1.00 97.31 95 PRO A O 1
ATOM 858 N N . TYR A 1 96 ? 8.290 7.199 -2.347 1.00 98.31 96 TYR A N 1
ATOM 859 C CA . TYR A 1 96 ? 7.601 8.468 -2.510 1.00 98.31 96 TYR A CA 1
ATOM 860 C C . TYR A 1 96 ? 6.623 8.331 -3.676 1.00 98.31 96 TYR A C 1
ATOM 862 O O . TYR A 1 96 ? 7.035 8.186 -4.829 1.00 98.31 96 TYR A O 1
ATOM 870 N N . THR A 1 97 ? 5.325 8.331 -3.375 1.00 98.12 97 THR A N 1
ATOM 871 C CA . THR A 1 97 ? 4.275 8.021 -4.354 1.00 98.12 97 THR A CA 1
ATOM 872 C C . THR A 1 97 ? 3.220 9.120 -4.389 1.00 98.12 97 THR A C 1
ATOM 874 O O . THR A 1 97 ? 2.661 9.473 -3.348 1.00 98.12 97 THR A O 1
ATOM 877 N N . ASN A 1 98 ? 2.938 9.620 -5.591 1.00 97.94 98 ASN A N 1
ATOM 878 C CA . ASN A 1 98 ? 1.777 10.449 -5.897 1.00 97.94 98 ASN A CA 1
ATOM 879 C C . ASN A 1 98 ? 0.979 9.791 -7.027 1.00 97.94 98 ASN A C 1
ATOM 881 O O . ASN A 1 98 ? 1.562 9.492 -8.067 1.00 97.94 98 ASN A O 1
ATOM 885 N N . CYS A 1 99 ? -0.307 9.528 -6.830 1.00 96.19 99 CYS A N 1
ATOM 886 C CA . CYS A 1 99 ? -1.115 8.876 -7.861 1.00 96.19 99 CYS A CA 1
ATOM 887 C C . CYS A 1 99 ? -2.613 9.078 -7.682 1.00 96.19 99 CYS A C 1
ATOM 889 O O . CYS A 1 99 ? -3.048 9.544 -6.634 1.00 96.19 99 CYS A O 1
ATOM 891 N N . TYR A 1 100 ? -3.403 8.741 -8.698 1.00 97.00 100 TYR A N 1
ATOM 892 C CA . TYR A 1 100 ? -4.852 8.706 -8.547 1.00 97.00 100 TYR A CA 1
ATOM 893 C C . TYR A 1 100 ? -5.244 7.444 -7.768 1.00 97.00 100 TYR A C 1
ATOM 895 O O . TYR A 1 100 ? -5.628 7.568 -6.601 1.00 97.00 100 TYR A O 1
ATOM 903 N N . ASP A 1 101 ? -4.946 6.265 -8.322 1.00 97.06 101 ASP A N 1
ATOM 904 C CA . ASP A 1 101 ? -5.256 4.970 -7.713 1.00 97.06 101 ASP A CA 1
ATOM 905 C C . ASP A 1 101 ? -3.991 4.188 -7.350 1.00 97.06 101 ASP A C 1
ATOM 907 O O . ASP A 1 101 ? -3.030 4.090 -8.121 1.00 97.06 101 ASP A O 1
ATOM 911 N N . TYR A 1 102 ? -3.972 3.611 -6.142 1.00 98.31 102 TYR A N 1
ATOM 912 C CA . TYR A 1 102 ? -2.809 2.874 -5.649 1.00 98.31 102 TYR A CA 1
ATOM 913 C C . TYR A 1 102 ? -3.155 1.572 -4.932 1.00 98.31 102 TYR A C 1
ATOM 915 O O . TYR A 1 102 ? -3.739 1.565 -3.845 1.00 98.31 102 TYR A O 1
ATOM 923 N N . ILE A 1 103 ? -2.688 0.455 -5.496 1.00 98.25 103 ILE A N 1
ATOM 924 C CA . ILE A 1 103 ? -2.935 -0.897 -4.977 1.00 98.25 103 ILE A CA 1
ATOM 925 C C . ILE A 1 103 ? -1.608 -1.663 -4.808 1.00 98.25 103 ILE A C 1
ATOM 927 O O . ILE A 1 103 ? -1.256 -2.509 -5.630 1.00 98.25 103 ILE A O 1
ATOM 931 N N . PRO A 1 104 ? -0.818 -1.382 -3.753 1.00 97.31 104 PRO A N 1
ATOM 932 C CA . PRO A 1 104 ? 0.452 -2.059 -3.527 1.00 97.31 104 PRO A CA 1
ATOM 933 C C . PRO A 1 104 ? 0.318 -3.362 -2.750 1.00 97.31 104 PRO A C 1
ATOM 935 O O . PRO A 1 104 ? -0.356 -3.435 -1.720 1.00 97.31 104 PRO A O 1
ATOM 938 N N . TYR A 1 105 ? 1.137 -4.326 -3.151 1.00 98.31 105 TYR A N 1
ATOM 939 C CA . TYR A 1 105 ? 1.413 -5.556 -2.424 1.00 98.31 105 TYR A CA 1
ATOM 940 C C . TYR A 1 105 ? 2.865 -5.522 -1.959 1.00 98.31 105 TYR A C 1
ATOM 942 O O . TYR A 1 105 ? 3.786 -5.489 -2.774 1.00 98.31 105 TYR A O 1
ATOM 950 N N . THR A 1 106 ? 3.098 -5.479 -0.648 1.00 97.81 106 THR A N 1
ATOM 951 C CA . THR A 1 106 ? 4.452 -5.302 -0.105 1.00 97.81 106 THR A CA 1
ATOM 952 C C . THR A 1 106 ? 4.749 -6.293 1.011 1.00 97.81 106 THR A C 1
ATOM 954 O O . THR A 1 106 ? 3.996 -6.387 1.981 1.00 97.81 106 THR A O 1
ATOM 957 N N . ASN A 1 107 ? 5.889 -6.968 0.894 1.00 97.69 107 ASN A N 1
ATOM 958 C CA . ASN A 1 107 ? 6.516 -7.722 1.970 1.00 97.69 107 ASN A CA 1
ATOM 959 C C . ASN A 1 107 ? 7.907 -7.143 2.239 1.00 97.69 107 ASN A C 1
ATOM 961 O O . ASN A 1 107 ? 8.688 -6.997 1.300 1.00 97.69 107 ASN A O 1
ATOM 965 N N . CYS A 1 108 ? 8.207 -6.769 3.479 1.00 95.81 108 CYS A N 1
ATOM 966 C CA . CYS A 1 108 ? 9.512 -6.192 3.792 1.00 95.81 108 CYS A CA 1
ATOM 967 C C . CYS A 1 108 ? 9.876 -6.225 5.269 1.00 95.81 108 CYS A C 1
ATOM 969 O O . CYS A 1 108 ? 9.010 -6.369 6.128 1.00 95.81 108 CYS A O 1
ATOM 971 N N . TYR A 1 109 ? 11.158 -6.047 5.578 1.00 95.62 109 TYR A N 1
ATOM 972 C CA . TYR A 1 109 ? 11.587 -5.934 6.965 1.00 95.62 109 TYR A CA 1
ATOM 973 C C . TYR A 1 109 ? 11.247 -4.543 7.518 1.00 95.62 109 TYR A C 1
ATOM 975 O O . TYR A 1 109 ? 10.415 -4.444 8.423 1.00 95.62 109 TYR A O 1
ATOM 983 N N . ASN A 1 110 ? 11.768 -3.471 6.910 1.00 95.88 110 ASN A N 1
ATOM 984 C CA . ASN A 1 110 ? 11.400 -2.094 7.253 1.00 95.88 110 ASN A CA 1
ATOM 985 C C . ASN A 1 110 ? 10.697 -1.384 6.103 1.00 95.88 110 ASN A C 1
ATOM 987 O O . ASN A 1 110 ? 11.051 -1.529 4.931 1.00 95.88 110 ASN A O 1
ATOM 991 N N . TYR A 1 111 ? 9.716 -0.552 6.451 1.00 97.12 111 TYR A N 1
ATOM 992 C CA . TYR A 1 111 ? 8.970 0.201 5.456 1.00 97.12 111 TYR A CA 1
ATOM 993 C C . TYR A 1 111 ? 8.610 1.614 5.904 1.00 97.12 111 TYR A C 1
ATOM 995 O O . TYR A 1 111 ? 7.996 1.808 6.955 1.00 97.12 111 TYR A O 1
ATOM 1003 N N . ILE A 1 112 ? 8.983 2.601 5.083 1.00 97.06 112 ILE A N 1
ATOM 1004 C CA . ILE A 1 112 ? 8.786 4.029 5.369 1.00 97.06 112 ILE A CA 1
ATOM 1005 C C . ILE A 1 112 ? 8.231 4.768 4.139 1.00 97.06 112 ILE A C 1
ATOM 1007 O O . ILE A 1 112 ? 8.977 5.410 3.403 1.00 97.06 112 ILE A O 1
ATOM 1011 N N . PRO A 1 113 ? 6.919 4.679 3.858 1.00 95.00 113 PRO A N 1
ATOM 1012 C CA . PRO A 1 113 ? 6.309 5.378 2.738 1.00 95.00 113 PRO A CA 1
ATOM 1013 C C . PRO A 1 113 ? 5.819 6.782 3.037 1.00 95.00 113 PRO A C 1
ATOM 1015 O O . PRO A 1 113 ? 5.239 7.072 4.091 1.00 95.00 113 PRO A O 1
ATOM 1018 N N . TYR A 1 114 ? 5.874 7.566 1.968 1.00 97.44 114 TYR A N 1
ATOM 1019 C CA . TYR A 1 114 ? 5.203 8.841 1.808 1.00 97.44 114 TYR A CA 1
ATOM 1020 C C . TYR A 1 114 ? 4.240 8.715 0.626 1.00 97.44 114 TYR A C 1
ATOM 1022 O O . TYR A 1 114 ? 4.664 8.515 -0.513 1.00 97.44 114 TYR A O 1
ATOM 1030 N N . THR A 1 115 ? 2.936 8.756 0.897 1.00 96.88 115 THR A N 1
ATOM 1031 C CA . THR A 1 115 ? 1.903 8.516 -0.122 1.00 96.88 115 THR A CA 1
ATOM 1032 C C . THR A 1 115 ? 0.874 9.639 -0.130 1.00 96.88 115 THR A C 1
ATOM 1034 O O . THR A 1 115 ? 0.312 9.965 0.917 1.00 96.88 115 THR A O 1
ATOM 1037 N N . ASN A 1 116 ? 0.610 10.179 -1.318 1.00 97.06 116 ASN A N 1
ATOM 1038 C CA . ASN A 1 116 ? -0.536 11.032 -1.606 1.00 97.06 116 ASN A CA 1
ATOM 1039 C C . ASN A 1 116 ? -1.340 10.403 -2.748 1.00 97.06 116 ASN A C 1
ATOM 1041 O O . ASN A 1 116 ? -0.757 10.125 -3.794 1.00 97.06 116 ASN A O 1
ATOM 1045 N N . CYS A 1 117 ? -2.628 10.142 -2.550 1.00 95.31 117 CYS A N 1
ATOM 1046 C CA . CYS A 1 117 ? -3.462 9.590 -3.617 1.00 95.31 117 CYS A CA 1
ATOM 1047 C C . CYS A 1 117 ? -4.949 9.867 -3.434 1.00 95.31 117 CYS A C 1
ATOM 1049 O O . CYS A 1 117 ? -5.363 10.344 -2.380 1.00 95.31 117 CYS A O 1
ATOM 1051 N N . TYR A 1 118 ? -5.751 9.597 -4.461 1.00 95.81 118 TYR A N 1
ATOM 1052 C CA . TYR A 1 118 ? -7.202 9.640 -4.322 1.00 95.81 118 TYR A CA 1
ATOM 1053 C C . TYR A 1 118 ? -7.669 8.370 -3.603 1.00 95.81 118 TYR A C 1
ATOM 1055 O O . TYR A 1 118 ? -8.047 8.457 -2.431 1.00 95.81 118 TYR A O 1
ATOM 1063 N N . ASP A 1 119 ? -7.450 7.204 -4.214 1.00 95.75 119 ASP A N 1
ATOM 1064 C CA . ASP A 1 119 ? -7.843 5.911 -3.653 1.00 95.75 119 ASP A CA 1
ATOM 1065 C C . ASP A 1 119 ? -6.635 5.052 -3.289 1.00 95.75 119 ASP A C 1
ATOM 1067 O O . ASP A 1 119 ? -5.649 4.939 -4.028 1.00 95.75 119 ASP A O 1
ATOM 1071 N N . TYR A 1 120 ? -6.698 4.432 -2.105 1.00 97.56 120 TYR A N 1
ATOM 1072 C CA . TYR A 1 120 ? -5.589 3.643 -1.593 1.00 97.56 120 TYR A CA 1
ATOM 1073 C C . TYR A 1 120 ? -5.971 2.315 -0.948 1.00 97.56 120 TYR A C 1
ATOM 1075 O O . TYR A 1 120 ? -6.572 2.276 0.129 1.00 97.56 120 TYR A O 1
ATOM 1083 N N . ILE A 1 121 ? -5.503 1.211 -1.538 1.00 97.50 121 ILE A N 1
ATOM 1084 C CA . ILE A 1 121 ? -5.805 -0.151 -1.076 1.00 97.50 121 ILE A CA 1
ATOM 1085 C C . ILE A 1 121 ? -4.515 -0.983 -0.942 1.00 97.50 121 ILE A C 1
ATOM 1087 O O . ILE A 1 121 ? -4.179 -1.775 -1.823 1.00 97.50 121 ILE A O 1
ATOM 1091 N N . PRO A 1 122 ? -3.732 -0.818 0.142 1.00 95.44 122 PRO A N 1
ATOM 1092 C CA . PRO A 1 122 ? -2.512 -1.594 0.333 1.00 95.44 122 PRO A CA 1
ATOM 1093 C C . PRO A 1 122 ? -2.712 -2.930 1.044 1.00 95.44 122 PRO A C 1
ATOM 1095 O O . PRO A 1 122 ? -3.430 -3.025 2.040 1.00 95.44 122 PRO A O 1
ATOM 1098 N N . TYR A 1 123 ? -1.891 -3.899 0.648 1.00 97.50 123 TYR A N 1
ATOM 1099 C CA . TYR A 1 123 ? -1.720 -5.193 1.303 1.00 97.50 123 TYR A CA 1
ATOM 1100 C C . TYR A 1 123 ? -0.276 -5.343 1.775 1.00 97.50 123 TYR A C 1
ATOM 1102 O O . TYR A 1 123 ? 0.658 -5.298 0.969 1.00 97.50 123 TYR A O 1
ATOM 1110 N N . ARG A 1 124 ? -0.067 -5.448 3.093 1.00 94.81 124 ARG A N 1
ATOM 1111 C CA . ARG A 1 124 ? 1.273 -5.311 3.683 1.00 94.81 124 ARG A CA 1
ATOM 1112 C C . ARG A 1 124 ? 1.579 -6.330 4.765 1.00 94.81 124 ARG A C 1
ATOM 1114 O O . ARG A 1 124 ? 0.787 -6.514 5.690 1.00 94.81 124 ARG A O 1
ATOM 1121 N N . ASN A 1 125 ? 2.777 -6.900 4.672 1.00 95.75 125 ASN A N 1
ATOM 1122 C CA . ASN A 1 125 ? 3.417 -7.671 5.728 1.00 95.75 125 ASN A CA 1
ATOM 1123 C C . ASN A 1 125 ? 4.787 -7.051 6.036 1.00 95.75 125 ASN A C 1
ATOM 1125 O O . ASN A 1 125 ? 5.629 -6.972 5.141 1.00 95.75 125 ASN A O 1
ATOM 1129 N N . CYS A 1 126 ? 4.978 -6.541 7.255 1.00 94.25 126 CYS A N 1
ATOM 1130 C CA . CYS A 1 126 ? 6.197 -5.817 7.624 1.00 94.25 126 CYS A CA 1
ATOM 1131 C C . CYS A 1 126 ? 6.671 -6.163 9.037 1.00 94.25 126 CYS A C 1
ATOM 1133 O O . CYS A 1 126 ? 5.844 -6.391 9.912 1.00 94.25 126 CYS A O 1
ATOM 1135 N N . TYR A 1 127 ? 7.975 -6.122 9.310 1.00 92.81 127 TYR A N 1
ATOM 1136 C CA . TYR A 1 127 ? 8.434 -6.149 10.702 1.00 92.81 127 TYR A CA 1
ATOM 1137 C C . TYR A 1 127 ? 8.229 -4.769 11.344 1.00 92.81 127 TYR A C 1
ATOM 1139 O O . TYR A 1 127 ? 7.373 -4.610 12.216 1.00 92.81 127 TYR A O 1
ATOM 1147 N N . GLY A 1 128 ? 8.937 -3.754 10.847 1.00 91.50 128 GLY A N 1
ATOM 1148 C CA . GLY A 1 128 ? 8.820 -2.366 11.288 1.00 91.50 128 GLY A CA 1
ATOM 1149 C C . GLY A 1 128 ? 8.123 -1.498 10.248 1.00 91.50 128 GLY A C 1
ATOM 1150 O O . GLY A 1 128 ? 8.438 -1.563 9.055 1.00 91.50 128 GLY A O 1
ATOM 1151 N N . TYR A 1 129 ? 7.173 -0.671 10.689 1.00 93.56 129 TYR A N 1
ATOM 1152 C CA . TYR A 1 129 ? 6.393 0.120 9.755 1.00 93.56 129 TYR A CA 1
ATOM 1153 C C . TYR A 1 129 ? 6.007 1.527 10.231 1.00 93.56 129 TYR A C 1
ATOM 1155 O O . TYR A 1 129 ? 5.264 1.692 11.197 1.00 93.56 129 TYR A O 1
ATOM 1163 N N . ILE A 1 130 ? 6.448 2.555 9.497 1.00 93.56 130 ILE A N 1
ATOM 1164 C CA . ILE A 1 130 ? 6.178 3.973 9.794 1.00 93.56 130 ILE A CA 1
ATOM 1165 C C . ILE A 1 130 ? 5.636 4.655 8.542 1.00 93.56 130 ILE A C 1
ATOM 1167 O O . ILE A 1 130 ? 6.233 4.519 7.487 1.00 93.56 130 ILE A O 1
ATOM 1171 N N . THR A 1 131 ? 4.532 5.408 8.610 1.00 90.94 131 THR A N 1
ATOM 1172 C CA . THR A 1 131 ? 3.942 6.001 7.386 1.00 90.94 131 THR A CA 1
ATOM 1173 C C . THR A 1 131 ? 3.440 7.404 7.516 1.00 90.94 131 THR A C 1
ATOM 1175 O O . THR A 1 131 ? 2.819 7.734 8.522 1.00 90.94 131 THR A O 1
ATOM 1178 N N . TYR A 1 132 ? 3.466 8.109 6.390 1.00 95.31 132 TYR A N 1
ATOM 1179 C CA . TYR A 1 132 ? 2.766 9.371 6.205 1.00 95.31 132 TYR A CA 1
ATOM 1180 C C . TYR A 1 132 ? 1.837 9.278 4.995 1.00 95.31 132 TYR A C 1
ATOM 1182 O O . TYR A 1 132 ? 2.276 8.944 3.890 1.00 95.31 132 TYR A O 1
ATOM 1190 N N . ARG A 1 133 ? 0.538 9.515 5.217 1.00 93.25 133 ARG A N 1
ATOM 1191 C CA . ARG A 1 133 ? -0.504 9.327 4.199 1.00 93.25 133 ARG A CA 1
ATOM 1192 C C . ARG A 1 133 ? -1.488 10.478 4.155 1.00 93.25 133 ARG A C 1
ATOM 1194 O O . ARG A 1 133 ? -1.995 10.893 5.198 1.00 93.25 133 ARG A O 1
ATOM 1201 N N . ASN A 1 134 ? -1.787 10.905 2.936 1.00 94.88 134 ASN A N 1
ATOM 1202 C CA . ASN A 1 134 ? -2.918 11.757 2.616 1.00 94.88 134 ASN A CA 1
ATOM 1203 C C . ASN A 1 134 ? -3.718 11.089 1.493 1.00 94.88 134 ASN A C 1
ATOM 1205 O O . ASN A 1 134 ? -3.162 10.861 0.420 1.00 94.88 134 ASN A O 1
ATOM 1209 N N . CYS A 1 135 ? -4.964 10.706 1.763 1.00 93.56 135 CYS A N 1
ATOM 1210 C CA . CYS A 1 135 ? -5.807 9.987 0.804 1.00 93.56 135 CYS A CA 1
ATOM 1211 C C . CYS A 1 135 ? -7.238 10.531 0.820 1.00 93.56 135 CYS A C 1
ATOM 1213 O O . CYS A 1 135 ? -7.655 11.072 1.838 1.00 93.56 135 CYS A O 1
ATOM 1215 N N . TYR A 1 136 ? -8.018 10.363 -0.246 1.00 94.19 136 TYR A N 1
ATOM 1216 C CA . TYR A 1 136 ? -9.466 10.551 -0.134 1.00 94.19 136 TYR A CA 1
ATOM 1217 C C . TYR A 1 136 ? -10.082 9.316 0.536 1.00 94.19 136 TYR A C 1
ATOM 1219 O O . TYR A 1 136 ? -10.537 9.415 1.680 1.00 94.19 136 TYR A O 1
ATOM 1227 N N . ASP A 1 137 ? -9.929 8.148 -0.090 1.00 94.69 137 ASP A N 1
ATOM 1228 C CA . ASP A 1 137 ? -10.373 6.862 0.444 1.00 94.69 137 ASP A CA 1
ATOM 1229 C C . ASP A 1 137 ? -9.190 5.939 0.749 1.00 94.69 137 ASP A C 1
ATOM 1231 O O . ASP A 1 137 ? -8.230 5.812 -0.017 1.00 94.69 137 ASP A O 1
ATOM 1235 N N . TYR A 1 138 ? -9.238 5.280 1.910 1.00 97.19 138 TYR A N 1
ATOM 1236 C CA . TYR A 1 138 ? -8.139 4.441 2.369 1.00 97.19 138 TYR A CA 1
ATOM 1237 C C . TYR A 1 138 ? -8.604 3.149 3.050 1.00 97.19 138 TYR A C 1
ATOM 1239 O O . TYR A 1 138 ? -9.205 3.164 4.127 1.00 97.19 138 TYR A O 1
ATOM 1247 N N . ILE A 1 139 ? -8.248 2.008 2.450 1.00 97.06 139 ILE A N 1
ATOM 1248 C CA . ILE A 1 139 ? -8.640 0.665 2.902 1.00 97.06 139 ILE A CA 1
ATOM 1249 C C . ILE A 1 139 ? -7.403 -0.248 3.007 1.00 97.06 139 ILE A C 1
ATOM 1251 O O . ILE A 1 139 ? -7.125 -1.038 2.103 1.00 97.06 139 ILE A O 1
ATOM 1255 N N . PRO A 1 140 ? -6.598 -0.149 4.083 1.00 95.12 140 PRO A N 1
ATOM 1256 C CA . PRO A 1 140 ? -5.418 -0.989 4.238 1.00 95.12 140 PRO A CA 1
ATOM 1257 C C . PRO A 1 140 ? -5.681 -2.341 4.897 1.00 95.12 140 PRO A C 1
ATOM 1259 O O . PRO A 1 140 ? -6.417 -2.439 5.877 1.00 95.12 140 PRO A O 1
ATOM 1262 N N . TYR A 1 141 ? -4.897 -3.330 4.472 1.00 97.12 141 TYR A N 1
ATOM 1263 C CA . TYR A 1 141 ? -4.769 -4.646 5.093 1.00 97.12 141 TYR A CA 1
ATOM 1264 C C . TYR A 1 141 ? -3.326 -4.864 5.554 1.00 97.12 141 TYR A C 1
ATOM 1266 O O . TYR A 1 141 ? -2.388 -4.794 4.751 1.00 97.12 141 TYR A O 1
ATOM 1274 N N . ARG A 1 142 ? -3.125 -5.065 6.862 1.00 94.50 142 ARG A N 1
ATOM 1275 C CA . ARG A 1 142 ? -1.795 -4.975 7.484 1.00 94.50 142 ARG A CA 1
ATOM 1276 C C . ARG A 1 142 ? -1.558 -6.063 8.515 1.00 94.50 142 ARG A C 1
ATOM 1278 O O . ARG A 1 142 ? -2.333 -6.186 9.459 1.00 94.50 142 ARG A O 1
ATOM 1285 N N . ASN A 1 143 ? -0.424 -6.738 8.375 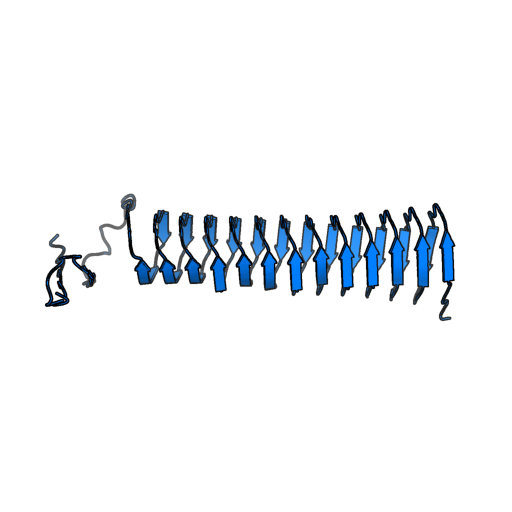1.00 95.12 143 ASN A N 1
ATOM 1286 C CA . ASN A 1 143 ? 0.196 -7.542 9.420 1.00 95.12 143 ASN A CA 1
ATOM 1287 C C . ASN A 1 143 ? 1.569 -6.937 9.723 1.00 95.12 143 ASN A C 1
ATOM 1289 O O . ASN A 1 143 ? 2.418 -6.890 8.829 1.00 95.12 143 ASN A O 1
ATOM 1293 N N . CYS A 1 144 ? 1.779 -6.424 10.936 1.00 93.94 144 CYS A N 1
ATOM 1294 C CA . CYS A 1 144 ? 3.070 -5.849 11.319 1.00 93.94 144 CYS A CA 1
ATOM 1295 C C . CYS A 1 144 ? 3.517 -6.280 12.717 1.00 93.94 144 CYS A C 1
ATOM 1297 O O . CYS A 1 144 ? 2.680 -6.625 13.541 1.00 93.94 144 CYS A O 1
ATOM 1299 N N . TYR A 1 145 ? 4.813 -6.227 13.020 1.00 93.88 145 TYR A N 1
ATOM 1300 C CA . TYR A 1 145 ? 5.247 -6.316 14.417 1.00 93.88 145 TYR A CA 1
ATOM 1301 C C . TYR A 1 145 ? 5.034 -4.957 15.100 1.00 93.88 145 TYR A C 1
ATOM 1303 O O . TYR A 1 145 ? 4.182 -4.843 15.982 1.00 93.88 145 TYR A O 1
ATOM 1311 N N . ASP A 1 146 ? 5.672 -3.907 14.576 1.00 93.94 146 ASP A N 1
ATOM 1312 C CA . ASP A 1 146 ? 5.523 -2.524 15.040 1.00 93.94 146 ASP A CA 1
ATOM 1313 C C . ASP A 1 146 ? 4.908 -1.633 13.956 1.00 93.94 146 ASP A C 1
ATOM 1315 O O . ASP A 1 146 ? 5.351 -1.641 12.803 1.00 93.94 146 ASP A O 1
ATOM 1319 N N . TYR A 1 147 ? 3.903 -0.827 14.318 1.00 96.44 147 TYR A N 1
ATOM 1320 C CA . TYR A 1 147 ? 3.241 0.081 13.379 1.00 96.44 147 TYR A CA 1
ATOM 1321 C C . TYR A 1 147 ? 2.973 1.485 13.945 1.00 96.44 147 TYR A C 1
ATOM 1323 O O . TYR A 1 147 ? 2.265 1.646 14.939 1.00 96.44 147 TYR A O 1
ATOM 1331 N N . ILE A 1 148 ? 3.468 2.517 13.247 1.00 96.69 148 ILE A N 1
ATOM 1332 C CA . ILE A 1 148 ? 3.270 3.940 13.568 1.00 96.69 148 ILE A CA 1
ATOM 1333 C C . ILE A 1 148 ? 2.832 4.740 12.317 1.00 96.69 148 ILE A C 1
ATOM 1335 O O . ILE A 1 148 ? 3.665 5.270 11.577 1.00 96.69 148 ILE A O 1
ATOM 1339 N N . PRO A 1 149 ? 1.523 4.843 12.026 1.00 94.88 149 PRO A N 1
ATOM 1340 C CA . PRO A 1 149 ? 1.008 5.659 10.935 1.00 94.88 149 PRO A CA 1
ATOM 1341 C C . PRO A 1 149 ? 0.560 7.051 11.356 1.00 94.88 149 PRO A C 1
ATOM 1343 O O . PRO A 1 149 ? -0.131 7.235 12.357 1.00 94.88 149 PRO A O 1
ATOM 1346 N N . TYR A 1 150 ? 0.788 7.985 10.445 1.00 97.38 150 TYR A N 1
ATOM 1347 C CA . TYR A 1 150 ? 0.158 9.292 10.372 1.00 97.38 150 TYR A CA 1
ATOM 1348 C C . TYR A 1 150 ? -0.754 9.308 9.143 1.00 97.38 150 TYR A C 1
ATOM 1350 O O . TYR A 1 150 ? -0.281 9.198 8.010 1.00 97.38 150 TYR A O 1
ATOM 1358 N N . THR A 1 151 ? -2.068 9.359 9.363 1.00 97.00 151 THR A N 1
ATOM 1359 C CA . THR A 1 151 ? -3.087 9.248 8.306 1.00 97.00 151 THR A CA 1
ATOM 1360 C C . THR A 1 151 ? -4.036 10.438 8.348 1.00 97.00 151 THR A C 1
ATOM 1362 O O . THR A 1 151 ? -4.624 10.719 9.394 1.00 97.00 151 THR A O 1
ATOM 1365 N N . ASN A 1 152 ? -4.194 11.100 7.203 1.00 96.75 152 ASN A N 1
ATOM 1366 C CA . ASN A 1 152 ? -5.256 12.062 6.940 1.00 96.75 152 ASN A CA 1
ATOM 1367 C C . ASN A 1 152 ? -6.082 11.574 5.746 1.00 96.75 152 ASN A C 1
ATOM 1369 O O . ASN A 1 152 ? -5.500 11.316 4.691 1.00 96.75 152 ASN A O 1
ATOM 1373 N N . CYS A 1 153 ? -7.392 11.410 5.907 1.00 95.31 153 CYS A N 1
ATOM 1374 C CA . CYS A 1 153 ? -8.251 11.004 4.796 1.00 95.31 153 CYS A CA 1
ATOM 1375 C C . CYS A 1 153 ? -9.720 11.361 4.983 1.00 95.31 153 CYS A C 1
ATOM 1377 O O . CYS A 1 153 ? -10.131 11.739 6.072 1.00 95.31 153 CYS A O 1
ATOM 1379 N N . TYR A 1 154 ? -10.527 11.247 3.931 1.00 95.31 154 TYR A N 1
ATOM 1380 C CA . TYR A 1 154 ? -11.971 11.411 4.063 1.00 95.31 154 TYR A CA 1
ATOM 1381 C C . TYR A 1 154 ? -12.583 10.150 4.691 1.00 95.31 154 TYR A C 1
ATOM 1383 O O . TYR A 1 154 ? -13.066 10.223 5.822 1.00 95.31 154 TYR A O 1
ATOM 1391 N N . ASN A 1 155 ? -12.413 8.985 4.056 1.00 95.44 155 ASN A N 1
ATOM 1392 C CA . ASN A 1 155 ? -12.873 7.698 4.584 1.00 95.44 155 ASN A CA 1
ATOM 1393 C C . ASN A 1 155 ? -11.706 6.774 4.939 1.00 95.44 155 ASN A C 1
ATOM 1395 O O . ASN A 1 155 ? -10.778 6.583 4.147 1.00 95.44 155 ASN A O 1
ATOM 1399 N N . TYR A 1 156 ? -11.768 6.148 6.119 1.00 97.75 156 TYR A N 1
ATOM 1400 C CA . TYR A 1 156 ? -10.741 5.215 6.577 1.00 97.75 156 TYR A CA 1
ATOM 1401 C C . TYR A 1 156 ? -11.300 3.894 7.107 1.00 97.75 156 TYR A C 1
ATOM 1403 O O . TYR A 1 156 ? -11.952 3.857 8.154 1.00 97.75 156 TYR A O 1
ATOM 1411 N N . ILE A 1 157 ? -10.952 2.785 6.449 1.00 97.56 157 ILE A N 1
ATOM 1412 C CA . ILE A 1 157 ? -11.383 1.433 6.841 1.00 97.56 157 ILE A CA 1
ATOM 1413 C C . ILE A 1 157 ? -10.170 0.492 6.961 1.00 97.56 157 ILE A C 1
ATOM 1415 O O . ILE A 1 157 ? -9.897 -0.294 6.052 1.00 97.56 157 ILE A O 1
ATOM 1419 N N . PRO A 1 158 ? -9.383 0.563 8.055 1.00 96.06 158 PRO A N 1
ATOM 1420 C CA . PRO A 1 158 ? -8.223 -0.304 8.225 1.00 96.06 158 PRO A CA 1
ATOM 1421 C C . PRO A 1 158 ? -8.539 -1.659 8.844 1.00 96.06 158 PRO A C 1
ATOM 1423 O O . PRO A 1 158 ? -9.255 -1.752 9.841 1.00 96.06 158 PRO A O 1
ATOM 1426 N N . TYR A 1 159 ? -7.847 -2.675 8.334 1.00 97.50 159 TYR A N 1
ATOM 1427 C CA . TYR A 1 159 ? -7.740 -4.013 8.901 1.00 97.50 159 TYR A CA 1
ATOM 1428 C C . TYR A 1 159 ? -6.298 -4.247 9.353 1.00 97.50 159 TYR A C 1
ATOM 1430 O O . TYR A 1 159 ? -5.393 -4.398 8.527 1.00 97.50 159 TYR A O 1
ATOM 1438 N N . THR A 1 160 ? -6.075 -4.261 10.668 1.00 96.31 160 THR A N 1
ATOM 1439 C CA . THR A 1 160 ? -4.724 -4.305 11.239 1.00 96.31 160 THR A CA 1
ATOM 1440 C C . THR A 1 160 ? -4.563 -5.428 12.256 1.00 96.31 160 THR A C 1
ATOM 1442 O O . THR A 1 160 ? -5.317 -5.504 13.227 1.00 96.31 160 THR A O 1
ATOM 1445 N N . ASN A 1 161 ? -3.519 -6.234 12.076 1.00 96.06 161 ASN A N 1
ATOM 1446 C CA . ASN A 1 161 ? -2.987 -7.145 13.080 1.00 96.06 161 ASN A CA 1
ATOM 1447 C C . ASN A 1 161 ? -1.551 -6.733 13.434 1.00 96.06 161 ASN A C 1
ATOM 1449 O O . ASN A 1 161 ? -0.687 -6.727 12.553 1.00 96.06 161 ASN A O 1
ATOM 1453 N N . CYS A 1 162 ? -1.308 -6.354 14.690 1.00 94.19 162 CYS A N 1
ATOM 1454 C CA . CYS A 1 162 ? -0.002 -5.858 15.132 1.00 94.19 162 CYS A CA 1
ATOM 1455 C C . CYS A 1 162 ? 0.392 -6.369 16.515 1.00 94.19 162 CYS A C 1
ATOM 1457 O O . CYS A 1 162 ? -0.477 -6.631 17.337 1.00 94.19 162 CYS A O 1
ATOM 1459 N N . TYR A 1 163 ? 1.691 -6.423 16.816 1.00 92.94 163 TYR A N 1
ATOM 1460 C CA . TYR A 1 163 ? 2.116 -6.513 18.212 1.00 92.94 163 TYR A CA 1
ATOM 1461 C C . TYR A 1 163 ? 1.945 -5.139 18.878 1.00 92.94 163 TYR A C 1
ATOM 1463 O O . TYR A 1 163 ? 1.076 -4.987 19.732 1.00 92.94 163 TYR A O 1
ATOM 1471 N N . ASN A 1 164 ? 2.641 -4.111 18.379 1.00 92.94 164 ASN A N 1
ATOM 1472 C CA . ASN A 1 164 ? 2.511 -2.729 18.848 1.00 92.94 164 ASN A CA 1
ATOM 1473 C C . ASN A 1 164 ? 1.875 -1.829 17.790 1.00 92.94 164 ASN A C 1
ATOM 1475 O O . ASN A 1 164 ? 2.307 -1.810 16.631 1.00 92.94 164 ASN A O 1
ATOM 1479 N N . TYR A 1 165 ? 0.890 -1.021 18.190 1.00 96.44 165 TYR A N 1
ATOM 1480 C CA . TYR A 1 165 ? 0.243 -0.083 17.279 1.00 96.44 165 TYR A CA 1
ATOM 1481 C C . TYR A 1 165 ? 0.009 1.313 17.883 1.00 96.44 165 TYR A C 1
ATOM 1483 O O . TYR A 1 165 ? -0.766 1.479 18.823 1.00 96.44 165 TYR A O 1
ATOM 1491 N N . ILE A 1 166 ? 0.607 2.347 17.274 1.00 96.56 166 ILE A N 1
ATOM 1492 C CA . ILE A 1 166 ? 0.458 3.759 17.670 1.00 96.56 166 ILE A CA 1
ATOM 1493 C C . ILE A 1 166 ? 0.019 4.627 16.470 1.00 96.56 166 ILE A C 1
ATOM 1495 O O . ILE A 1 166 ? 0.862 5.210 15.787 1.00 96.56 166 ILE A O 1
ATOM 1499 N N . PRO A 1 167 ? -1.287 4.712 16.139 1.00 95.88 167 PRO A N 1
ATOM 1500 C CA . PRO A 1 167 ? -1.771 5.561 15.054 1.00 95.88 167 PRO A CA 1
ATOM 1501 C C . PRO A 1 167 ? -2.095 6.993 15.466 1.00 95.88 167 PRO A C 1
ATOM 1503 O O . PRO A 1 167 ? -2.698 7.247 16.509 1.00 95.88 167 PRO A O 1
ATOM 1506 N N . TYR A 1 168 ? -1.854 7.893 14.520 1.00 97.56 168 TYR A N 1
ATOM 1507 C CA . TYR A 1 168 ? -2.356 9.258 14.489 1.00 97.56 168 TYR A CA 1
ATOM 1508 C C . TYR A 1 168 ? -3.292 9.391 13.288 1.00 97.56 168 TYR A C 1
ATOM 1510 O O . TYR A 1 168 ? -2.873 9.235 12.139 1.00 97.56 168 TYR A O 1
ATOM 1518 N N . THR A 1 169 ? -4.580 9.599 13.542 1.00 97.25 169 THR A N 1
ATOM 1519 C CA . THR A 1 169 ? -5.628 9.553 12.514 1.00 97.25 169 THR A CA 1
ATOM 1520 C C . THR A 1 169 ? -6.500 10.797 12.577 1.00 97.25 169 THR A C 1
ATOM 1522 O O . THR A 1 169 ? -7.045 11.117 13.634 1.00 97.25 169 THR A O 1
ATOM 1525 N N . ASN A 1 170 ? -6.642 11.464 11.433 1.00 96.75 170 ASN A N 1
ATOM 1526 C CA . ASN A 1 170 ? -7.634 12.504 11.202 1.00 96.75 170 ASN A CA 1
ATOM 1527 C C . ASN A 1 170 ? -8.483 12.114 9.989 1.00 96.75 170 ASN A C 1
ATOM 1529 O O . ASN A 1 170 ? -7.924 11.917 8.910 1.00 96.75 170 ASN A O 1
ATOM 1533 N N . CYS A 1 171 ? -9.793 11.963 10.159 1.00 95.12 171 CYS A N 1
ATOM 1534 C CA . CYS A 1 171 ? -10.665 11.632 9.035 1.00 95.12 171 CYS A CA 1
ATOM 1535 C C . CYS A 1 171 ? -12.114 12.059 9.226 1.00 95.12 171 CYS A C 1
ATOM 1537 O O . CYS A 1 171 ? -12.507 12.440 10.322 1.00 95.12 171 CYS A O 1
ATOM 1539 N N . TYR A 1 172 ? -12.916 12.019 8.164 1.00 94.00 172 TYR A N 1
ATOM 1540 C CA . TYR A 1 172 ? -14.354 12.229 8.298 1.00 94.00 172 TYR A CA 1
ATOM 1541 C C . TYR A 1 172 ? -14.994 10.969 8.894 1.00 94.00 172 TYR A C 1
ATOM 1543 O O . TYR A 1 172 ? -15.439 11.009 10.043 1.00 94.00 172 TYR A O 1
ATOM 1551 N N . ASP A 1 173 ? -14.857 9.835 8.203 1.00 92.25 173 ASP A N 1
ATOM 1552 C CA . ASP A 1 173 ? -15.408 8.546 8.627 1.00 92.25 173 ASP A CA 1
ATOM 1553 C C . ASP A 1 173 ? -14.307 7.542 8.968 1.00 92.25 173 ASP A C 1
ATOM 1555 O O . ASP A 1 173 ? -13.345 7.355 8.213 1.00 92.25 173 ASP A O 1
ATOM 1559 N N . TYR A 1 174 ? -14.447 6.867 10.113 1.00 96.56 174 TYR A N 1
ATOM 1560 C CA . TYR A 1 174 ? -13.451 5.920 10.603 1.00 96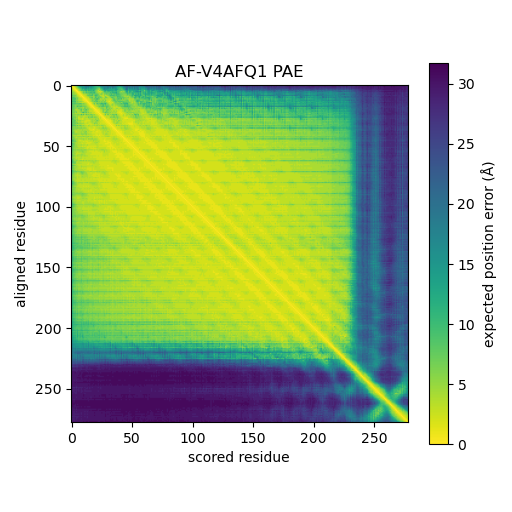.56 174 TYR A CA 1
ATOM 1561 C C . TYR A 1 174 ? -14.034 4.598 11.106 1.00 96.56 174 TYR A C 1
ATOM 1563 O O . TYR A 1 174 ? -14.649 4.534 12.175 1.00 96.56 174 TYR A O 1
ATOM 1571 N N . ILE A 1 175 ? -13.735 3.506 10.399 1.00 95.12 175 ILE A N 1
ATOM 1572 C CA . ILE A 1 175 ? -14.213 2.154 10.728 1.00 95.12 175 ILE A CA 1
ATOM 1573 C C . ILE A 1 175 ? -13.029 1.176 10.847 1.00 95.12 175 ILE A C 1
ATOM 1575 O O . ILE A 1 175 ? -12.728 0.434 9.911 1.00 95.12 175 ILE A O 1
ATOM 1579 N N . PRO A 1 176 ? -12.293 1.168 11.976 1.00 94.69 176 PRO A N 1
ATOM 1580 C CA . PRO A 1 176 ? -11.155 0.273 12.144 1.00 94.69 176 PRO A CA 1
ATOM 1581 C C . PRO A 1 176 ? -11.514 -1.110 12.688 1.00 94.69 176 PRO A C 1
ATOM 1583 O O . PRO A 1 176 ? -12.188 -1.221 13.712 1.00 94.69 176 PRO A O 1
ATOM 1586 N N . TYR A 1 177 ? -10.880 -2.133 12.118 1.00 95.19 177 TYR A N 1
ATOM 1587 C CA . TYR A 1 177 ? -10.854 -3.515 12.597 1.00 95.19 177 TYR A CA 1
ATOM 1588 C C . TYR A 1 177 ? -9.444 -3.880 13.062 1.00 95.19 177 TYR A C 1
ATOM 1590 O O . TYR A 1 177 ? -8.490 -3.835 12.281 1.00 95.19 177 TYR A O 1
ATOM 1598 N N . ARG A 1 178 ? -9.281 -4.190 14.353 1.00 92.56 178 ARG A N 1
ATOM 1599 C CA . ARG A 1 178 ? -7.952 -4.324 14.970 1.00 92.56 178 ARG A CA 1
A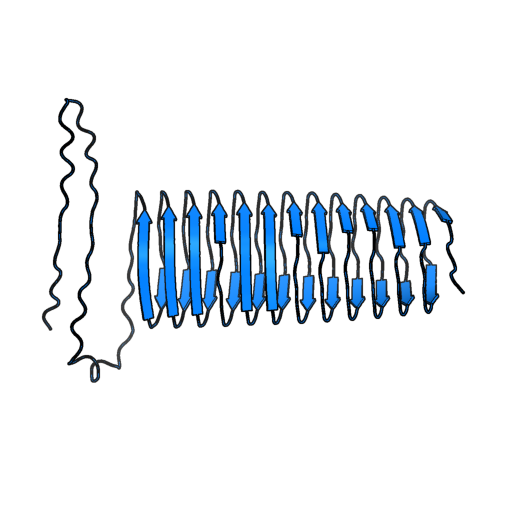TOM 1600 C C . ARG A 1 178 ? -7.830 -5.542 15.870 1.00 92.56 178 ARG A C 1
ATOM 1602 O O . ARG A 1 178 ? -8.702 -5.790 16.704 1.00 92.56 178 ARG A O 1
ATOM 1609 N N . ASN A 1 179 ? -6.698 -6.222 15.740 1.00 92.50 179 ASN A N 1
ATOM 1610 C CA . ASN A 1 179 ? -6.192 -7.190 16.700 1.00 92.50 179 ASN A CA 1
ATOM 1611 C C . ASN A 1 179 ? -4.765 -6.779 17.086 1.00 92.50 179 ASN A C 1
ATOM 1613 O O . ASN A 1 179 ? -3.887 -6.763 16.224 1.00 92.50 179 ASN A O 1
ATOM 1617 N N . CYS A 1 180 ? -4.548 -6.358 18.331 1.00 91.56 180 CYS A N 1
ATOM 1618 C CA . CYS A 1 180 ? -3.244 -5.858 18.771 1.00 91.56 180 CYS A CA 1
ATOM 1619 C C . CYS A 1 180 ? -2.845 -6.415 20.136 1.00 91.56 180 CYS A C 1
ATOM 1621 O O . CYS A 1 180 ? -3.719 -6.711 20.942 1.00 91.56 180 CYS A O 1
ATOM 1623 N N . TYR A 1 181 ? -1.548 -6.521 20.425 1.00 86.25 181 TYR A N 1
ATOM 1624 C CA . TYR A 1 181 ? -1.121 -6.701 21.813 1.00 86.25 181 TYR A CA 1
ATOM 1625 C C . TYR A 1 181 ? -1.235 -5.350 22.536 1.00 86.25 181 TYR A C 1
ATOM 1627 O O . TYR A 1 181 ? -2.154 -5.176 23.335 1.00 86.25 181 TYR A O 1
ATOM 1635 N N . ASP A 1 182 ? -0.455 -4.356 22.103 1.00 83.69 182 ASP A N 1
ATOM 1636 C CA . ASP A 1 182 ? -0.473 -2.994 22.645 1.00 83.69 182 ASP A CA 1
ATOM 1637 C C . ASP A 1 182 ? -1.044 -1.994 21.641 1.00 83.69 182 ASP A C 1
ATOM 1639 O O . ASP A 1 182 ? -0.664 -1.962 20.462 1.00 83.69 182 ASP A O 1
ATOM 1643 N N . TYR A 1 183 ? -1.953 -1.134 22.108 1.00 90.69 183 TYR A N 1
ATOM 1644 C CA . TYR A 1 183 ? -2.623 -0.181 21.237 1.00 90.69 183 TYR A CA 1
ATOM 1645 C C . TYR A 1 183 ? -2.852 1.209 21.853 1.00 90.69 183 TYR A C 1
ATOM 1647 O O . TYR A 1 183 ? -3.615 1.381 22.805 1.00 90.69 183 TYR A O 1
ATOM 1655 N N . ILE A 1 184 ? -2.255 2.237 21.237 1.00 91.25 184 ILE A N 1
ATOM 1656 C CA . ILE A 1 184 ? -2.313 3.636 21.697 1.00 91.25 184 ILE A CA 1
ATOM 1657 C C . ILE A 1 184 ? -2.734 4.570 20.547 1.00 91.25 184 ILE A C 1
ATOM 1659 O O . ILE A 1 184 ? -1.876 5.099 19.837 1.00 91.25 184 ILE A O 1
ATOM 1663 N N . PRO A 1 185 ? -4.042 4.777 20.296 1.00 92.19 185 PRO A N 1
ATOM 1664 C CA . PRO A 1 185 ? -4.487 5.675 19.236 1.00 92.19 185 PRO A CA 1
ATOM 1665 C C . PRO A 1 185 ? -4.689 7.122 19.653 1.00 92.19 185 PRO A C 1
ATOM 1667 O O . PRO A 1 185 ? -5.272 7.417 20.697 1.00 92.19 185 PRO A O 1
ATOM 1670 N N . TYR A 1 186 ? -4.376 7.997 18.703 1.00 94.94 186 TYR A N 1
ATOM 1671 C CA . TYR A 1 186 ? -4.761 9.400 18.666 1.00 94.94 186 TYR A CA 1
ATOM 1672 C C . TYR A 1 186 ? -5.697 9.609 17.474 1.00 94.94 186 TYR A C 1
ATOM 1674 O O . TYR A 1 186 ? -5.285 9.499 16.319 1.00 94.94 186 TYR A O 1
ATOM 1682 N N . THR A 1 187 ? -6.979 9.849 17.739 1.00 94.38 187 THR A N 1
ATOM 1683 C CA . THR A 1 187 ? -8.024 9.879 16.707 1.00 94.38 187 THR A CA 1
ATOM 1684 C C . THR A 1 187 ? -8.854 11.153 16.803 1.00 94.38 187 THR A C 1
ATOM 1686 O O . THR A 1 187 ? -9.364 11.485 17.872 1.00 94.38 187 THR A O 1
ATOM 1689 N N . ASN A 1 188 ? -9.010 11.837 15.673 1.00 93.06 188 ASN A N 1
ATOM 1690 C CA . ASN A 1 188 ? -9.976 12.909 15.482 1.00 93.06 188 ASN A CA 1
ATOM 1691 C C . ASN A 1 188 ? -10.841 12.577 14.264 1.00 93.06 188 ASN A C 1
ATOM 1693 O O . ASN A 1 188 ? -10.295 12.390 13.177 1.00 93.06 188 ASN A O 1
ATOM 1697 N N . CYS A 1 189 ? -12.153 12.465 14.438 1.00 92.50 189 CYS A N 1
ATOM 1698 C CA . CYS A 1 189 ? -13.042 12.150 13.323 1.00 92.50 189 CYS A CA 1
ATOM 1699 C C . CYS A 1 189 ? -14.471 12.643 13.514 1.00 92.50 189 CYS A C 1
ATOM 1701 O O . CYS A 1 189 ? -14.870 12.970 14.628 1.00 92.50 189 CYS A O 1
ATOM 1703 N N . TYR A 1 190 ? -15.252 12.699 12.438 1.00 86.56 190 TYR A N 1
ATOM 1704 C CA . TYR A 1 190 ? -16.682 12.967 12.559 1.00 86.56 190 TYR A CA 1
ATOM 1705 C C . TYR A 1 190 ? -17.393 11.708 13.072 1.00 86.56 190 TYR A C 1
ATOM 1707 O O . TYR A 1 190 ? -17.873 11.710 14.210 1.00 86.56 190 TYR A O 1
ATOM 1715 N N . ASP A 1 191 ? -17.309 10.606 12.325 1.00 81.25 191 ASP A N 1
ATOM 1716 C CA . ASP A 1 191 ? -17.923 9.325 12.680 1.00 81.25 191 ASP A CA 1
ATOM 1717 C C . ASP A 1 191 ? -16.878 8.254 13.009 1.00 81.25 191 ASP A C 1
ATOM 1719 O O . ASP A 1 191 ? -15.885 8.072 12.300 1.00 81.25 191 ASP A O 1
ATOM 1723 N N . TYR A 1 192 ? -17.102 7.519 14.105 1.00 89.19 192 TYR A N 1
ATOM 1724 C CA . TYR A 1 192 ? -16.161 6.515 14.597 1.00 89.19 192 TYR A CA 1
ATOM 1725 C C . TYR A 1 192 ? -16.823 5.214 15.046 1.00 89.19 192 TYR A C 1
ATOM 1727 O O . TYR A 1 192 ? -17.535 5.167 16.054 1.00 89.19 192 TYR A O 1
ATOM 1735 N N . ILE A 1 193 ? -16.502 4.123 14.346 1.00 87.50 193 ILE A N 1
ATOM 1736 C CA . ILE A 1 193 ? -17.046 2.786 14.604 1.00 87.50 193 ILE A CA 1
ATOM 1737 C C . ILE A 1 193 ? -15.905 1.765 14.753 1.00 87.50 193 ILE A C 1
ATOM 1739 O O . ILE A 1 193 ? -15.554 1.074 13.794 1.00 87.50 193 ILE A O 1
ATOM 1743 N N . PRO A 1 194 ? -15.259 1.664 15.931 1.00 87.31 194 PRO A N 1
ATOM 1744 C CA . PRO A 1 194 ? -14.161 0.725 16.117 1.00 87.31 194 PRO A CA 1
ATOM 1745 C C . PRO A 1 194 ? -14.587 -0.695 16.502 1.00 87.31 194 PRO A C 1
ATOM 1747 O O . PRO A 1 194 ? -15.395 -0.886 17.408 1.00 87.31 194 PRO A O 1
ATOM 1750 N N . TYR A 1 195 ? -13.893 -1.678 15.923 1.00 89.19 195 TYR A N 1
ATOM 1751 C CA . TYR A 1 195 ? -13.922 -3.099 16.281 1.00 89.19 195 TYR A CA 1
ATOM 1752 C C . TYR A 1 195 ? -12.533 -3.550 16.745 1.00 89.19 195 TYR A C 1
ATOM 1754 O O . TYR A 1 195 ? -11.568 -3.487 15.977 1.00 89.19 195 TYR A O 1
ATOM 1762 N N . ARG A 1 196 ? -12.390 -3.938 18.019 1.00 85.06 196 ARG A N 1
ATOM 1763 C CA . ARG A 1 196 ? -11.068 -4.111 18.653 1.00 85.06 196 ARG A CA 1
ATOM 1764 C C . ARG A 1 196 ? -10.984 -5.325 19.557 1.00 85.06 196 ARG A C 1
ATOM 1766 O O . ARG A 1 196 ? -11.809 -5.473 20.455 1.00 85.06 196 ARG A O 1
ATOM 1773 N N . ASN A 1 197 ? -9.908 -6.082 19.372 1.00 83.44 197 ASN A N 1
ATOM 1774 C CA . ASN A 1 197 ? -9.367 -7.015 20.350 1.00 83.44 197 ASN A CA 1
ATOM 1775 C C . ASN A 1 197 ? -7.954 -6.554 20.731 1.00 83.44 197 ASN A C 1
ATOM 1777 O O . ASN A 1 197 ? -7.117 -6.387 19.841 1.00 83.44 197 ASN A O 1
ATOM 1781 N N . CYS A 1 198 ? -7.709 -6.306 22.018 1.00 81.94 198 CYS A N 1
ATOM 1782 C CA . CYS A 1 198 ? -6.395 -5.894 22.511 1.00 81.94 198 CYS A CA 1
ATOM 1783 C C . CYS A 1 198 ? -5.995 -6.524 23.845 1.00 81.94 198 CYS A C 1
ATOM 1785 O O . CYS A 1 198 ? -6.863 -6.900 24.628 1.00 81.94 198 CYS A O 1
ATOM 1787 N N . TYR A 1 199 ? -4.693 -6.607 24.131 1.00 75.00 199 TYR A N 1
ATOM 1788 C CA . TYR A 1 199 ? -4.238 -6.824 25.504 1.00 75.00 199 TYR A CA 1
ATOM 1789 C C . TYR A 1 199 ? -4.284 -5.489 26.262 1.00 75.00 199 TYR A C 1
ATOM 1791 O O . TYR A 1 199 ? -5.161 -5.323 27.112 1.00 75.00 199 TYR A O 1
ATOM 1799 N N . ASP A 1 200 ? -3.496 -4.503 25.820 1.00 69.31 200 ASP A N 1
ATOM 1800 C CA . ASP A 1 200 ? -3.435 -3.157 26.402 1.00 69.31 200 ASP A CA 1
ATOM 1801 C C . ASP A 1 200 ? -4.017 -2.092 25.464 1.00 69.31 200 ASP A C 1
ATOM 1803 O O . ASP A 1 200 ? -3.737 -2.056 24.259 1.00 69.31 200 ASP A O 1
ATOM 1807 N N . TYR A 1 201 ? -4.827 -1.180 26.019 1.00 80.62 201 TYR A N 1
ATOM 1808 C CA . TYR A 1 201 ? -5.489 -0.134 25.239 1.00 80.62 201 TYR A CA 1
ATOM 1809 C C . TYR A 1 201 ? -5.565 1.229 25.933 1.00 80.62 201 TYR A C 1
ATOM 1811 O O . TYR A 1 201 ? -6.213 1.385 26.973 1.00 80.62 201 TYR A O 1
ATOM 1819 N N . ILE A 1 202 ? -4.968 2.244 25.293 1.00 81.12 202 ILE A N 1
ATOM 1820 C CA . ILE A 1 202 ? -4.914 3.627 25.792 1.00 81.12 202 ILE A CA 1
ATOM 1821 C C . ILE 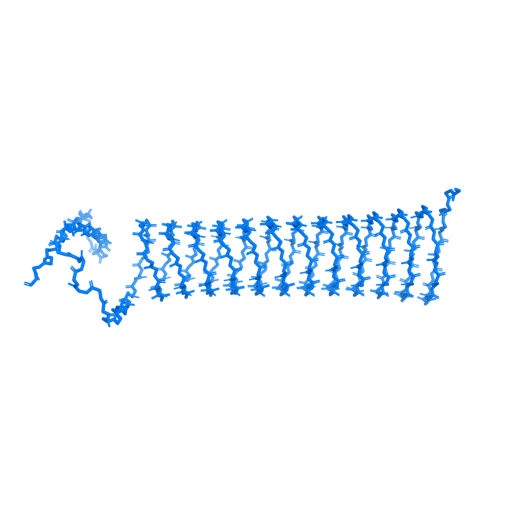A 1 202 ? -5.345 4.627 24.701 1.00 81.12 202 ILE A C 1
ATOM 1823 O O . ILE A 1 202 ? -4.499 5.145 23.968 1.00 81.12 202 ILE A O 1
ATOM 1827 N N . PRO A 1 203 ? -6.653 4.911 24.533 1.00 83.69 203 PRO A N 1
ATOM 1828 C CA . PRO A 1 203 ? -7.111 5.868 23.532 1.00 83.69 203 PRO A CA 1
ATOM 1829 C C . PRO A 1 203 ? -7.142 7.330 23.965 1.00 83.69 203 PRO A C 1
ATOM 1831 O O . PRO A 1 203 ? -7.599 7.677 25.057 1.00 83.69 203 PRO A O 1
ATOM 1834 N N . TYR A 1 204 ? -6.833 8.167 22.975 1.00 85.69 204 TYR A N 1
ATOM 1835 C CA . TYR A 1 204 ? -7.107 9.596 22.913 1.00 85.69 204 TYR A CA 1
ATOM 1836 C C . TYR A 1 204 ? -8.007 9.861 21.702 1.00 85.69 204 TYR A C 1
ATOM 1838 O O . TYR A 1 204 ? -7.557 9.819 20.557 1.00 85.69 204 TYR A O 1
ATOM 1846 N N . THR A 1 205 ? -9.307 10.057 21.924 1.00 86.44 205 THR A N 1
ATOM 1847 C CA . THR A 1 205 ? -10.290 10.167 20.832 1.00 86.44 205 THR A CA 1
ATOM 1848 C C . THR A 1 205 ? -11.189 11.385 21.000 1.00 86.44 205 THR A C 1
ATOM 1850 O O . THR A 1 205 ? -11.816 11.545 22.047 1.00 86.44 205 THR A O 1
ATOM 1853 N N . ASN A 1 206 ? -11.294 12.179 19.934 1.00 81.00 206 ASN A N 1
ATOM 1854 C CA . ASN A 1 206 ? -12.301 13.221 19.758 1.00 81.00 206 ASN A CA 1
ATOM 1855 C C . ASN A 1 206 ? -13.199 12.849 18.579 1.00 81.00 206 ASN A C 1
ATOM 1857 O O . ASN A 1 206 ? -12.684 12.582 17.491 1.00 81.00 206 ASN A O 1
ATOM 1861 N N . CYS A 1 207 ? -14.516 12.820 18.789 1.00 82.12 207 CYS A N 1
ATOM 1862 C CA . CYS A 1 207 ? -15.441 12.508 17.707 1.00 82.12 207 CYS A CA 1
ATOM 1863 C C . CYS A 1 207 ? -16.822 13.153 17.822 1.00 82.12 207 CYS A C 1
ATOM 1865 O O . CYS A 1 207 ? -17.212 13.604 18.899 1.00 82.12 207 CYS A O 1
ATOM 1867 N N . TYR A 1 208 ? -17.571 13.222 16.719 1.00 73.38 208 TYR A N 1
ATOM 1868 C CA . TYR A 1 208 ? -18.978 13.619 16.785 1.00 73.38 208 TYR A CA 1
ATOM 1869 C C . TYR A 1 208 ? -19.837 12.416 17.187 1.00 73.38 208 TYR A C 1
ATOM 1871 O O . TYR A 1 208 ? -20.420 12.439 18.272 1.00 73.38 208 TYR A O 1
ATOM 1879 N N . ASN A 1 209 ? -19.799 11.338 16.398 1.00 69.69 209 ASN A N 1
ATOM 1880 C CA . ASN A 1 209 ? -20.521 10.094 16.669 1.00 69.69 209 ASN A CA 1
ATOM 1881 C C . ASN A 1 209 ? -19.580 8.944 17.045 1.00 69.69 209 ASN A C 1
ATOM 1883 O O . ASN A 1 209 ? -18.563 8.712 16.386 1.00 69.69 209 ASN A O 1
ATOM 1887 N N . TYR A 1 210 ? -19.958 8.177 18.075 1.00 78.50 210 TYR A N 1
ATOM 1888 C CA . TYR A 1 210 ? -19.175 7.041 18.567 1.00 78.50 210 TYR A CA 1
ATOM 1889 C C . TYR A 1 210 ? -19.985 5.758 18.777 1.00 78.50 210 TYR A C 1
ATOM 1891 O O . TYR A 1 210 ? -20.909 5.730 19.599 1.00 78.50 210 TYR A O 1
ATOM 1899 N N . ILE A 1 211 ? -19.572 4.668 18.114 1.00 78.75 211 ILE A N 1
ATOM 1900 C CA . ILE A 1 211 ? -20.172 3.330 18.255 1.00 78.75 211 ILE A CA 1
ATOM 1901 C C . ILE A 1 211 ? -19.076 2.259 18.438 1.00 78.75 211 ILE A C 1
ATOM 1903 O O . ILE A 1 211 ? -18.615 1.669 17.458 1.00 78.75 211 ILE A O 1
ATOM 1907 N N . PRO A 1 212 ? -18.627 1.983 19.677 1.00 78.38 212 PRO A N 1
ATOM 1908 C CA . PRO A 1 212 ? -17.544 1.035 19.922 1.00 78.38 212 PRO A CA 1
ATOM 1909 C C . PRO A 1 212 ? -17.976 -0.422 20.111 1.00 78.38 212 PRO A C 1
ATOM 1911 O O . PRO A 1 212 ? -18.941 -0.723 20.814 1.00 78.38 212 PRO A O 1
ATOM 1914 N N . TYR A 1 213 ? -17.134 -1.324 19.601 1.00 79.25 213 TYR A N 1
ATOM 1915 C CA . TYR A 1 213 ? -17.112 -2.757 19.890 1.00 79.25 213 TYR A CA 1
ATOM 1916 C C . TYR A 1 213 ? -15.704 -3.155 20.359 1.00 79.25 213 TYR A C 1
ATOM 1918 O O . TYR A 1 213 ? -14.786 -3.321 19.554 1.00 79.25 213 TYR A O 1
ATOM 1926 N N . THR A 1 214 ? -15.510 -3.280 21.673 1.00 75.81 214 THR A N 1
ATOM 1927 C CA . THR A 1 214 ? -14.177 -3.450 22.281 1.00 75.81 214 THR A CA 1
ATOM 1928 C C . THR A 1 214 ? -14.116 -4.637 23.230 1.00 75.81 214 THR A C 1
ATOM 1930 O O . THR A 1 214 ? -14.967 -4.767 24.110 1.00 75.81 214 THR A O 1
ATOM 1933 N N . ASN A 1 215 ? -13.061 -5.436 23.103 1.00 75.38 215 ASN A N 1
ATOM 1934 C CA . ASN A 1 215 ? -12.708 -6.512 24.020 1.00 75.38 215 ASN A CA 1
ATOM 1935 C C . ASN A 1 215 ? -11.208 -6.433 24.338 1.00 75.38 215 ASN A C 1
ATOM 1937 O O . ASN A 1 215 ? -10.391 -6.871 23.528 1.00 75.38 215 ASN A O 1
ATOM 1941 N N . CYS A 1 216 ? -10.849 -5.826 25.475 1.00 73.50 216 CYS A N 1
ATOM 1942 C CA . CYS A 1 216 ? -9.448 -5.688 25.883 1.00 73.50 216 CYS A CA 1
ATOM 1943 C C . CYS A 1 216 ? -9.245 -6.053 27.355 1.00 73.50 216 CYS A C 1
ATOM 1945 O O . CYS A 1 216 ? -10.192 -5.955 28.142 1.00 73.50 216 CYS A O 1
ATOM 1947 N N . TYR A 1 217 ? -8.043 -6.531 27.691 1.00 60.38 217 TYR A N 1
ATOM 1948 C CA . TYR A 1 217 ? -7.715 -6.990 29.041 1.00 60.38 217 TYR A CA 1
ATOM 1949 C C . TYR A 1 217 ? -7.518 -5.800 29.987 1.00 60.38 217 TYR A C 1
ATOM 1951 O O . TYR A 1 217 ? -8.228 -5.702 30.988 1.00 60.38 217 TYR A O 1
ATOM 1959 N N . ASP A 1 218 ? -6.662 -4.851 29.597 1.00 53.72 218 ASP A N 1
ATOM 1960 C CA . ASP A 1 218 ? -6.411 -3.606 30.320 1.00 53.72 218 ASP A CA 1
ATOM 1961 C C . ASP A 1 218 ? -6.825 -2.377 29.487 1.00 53.72 218 ASP A C 1
ATOM 1963 O O . ASP A 1 218 ? -6.613 -2.292 28.273 1.00 53.72 218 ASP A O 1
ATOM 1967 N N . TYR A 1 219 ? -7.482 -1.408 30.141 1.00 67.06 219 TYR A N 1
ATOM 1968 C CA . TYR A 1 219 ? -8.144 -0.285 29.468 1.00 67.06 219 TYR A CA 1
ATOM 1969 C C . TYR A 1 219 ? -8.084 1.016 30.276 1.00 67.06 219 TYR A C 1
ATOM 1971 O O . TYR A 1 219 ? -8.614 1.098 31.387 1.00 67.06 219 TYR A O 1
ATOM 1979 N N . ILE A 1 220 ? -7.497 2.065 29.691 1.00 65.50 220 ILE A N 1
ATOM 1980 C CA . ILE A 1 220 ? -7.391 3.408 30.290 1.00 65.50 220 ILE A CA 1
ATOM 1981 C C . ILE A 1 220 ? -7.831 4.440 29.259 1.00 65.50 220 ILE A C 1
ATOM 1983 O O . ILE A 1 220 ? -7.263 4.474 28.178 1.00 65.50 220 ILE A O 1
ATOM 1987 N N . THR A 1 221 ? -8.794 5.319 29.565 1.00 63.25 221 THR A N 1
ATOM 1988 C CA . THR A 1 221 ? -9.404 6.164 28.519 1.00 63.25 221 THR A CA 1
ATOM 1989 C C . THR A 1 221 ? -9.425 7.658 28.736 1.00 63.25 221 THR A C 1
ATOM 1991 O O . THR A 1 221 ? -9.721 8.150 29.822 1.00 63.25 221 THR A O 1
ATOM 1994 N N . TYR A 1 222 ? -9.263 8.356 27.607 1.00 61.44 222 TYR A N 1
ATOM 1995 C CA . TYR A 1 222 ? -9.596 9.761 27.408 1.00 61.44 222 TYR A CA 1
ATOM 1996 C C . TYR A 1 222 ? -10.397 9.905 26.103 1.00 61.44 222 TYR A C 1
ATOM 1998 O O . TYR A 1 222 ? -9.839 10.010 25.012 1.00 61.44 222 TYR A O 1
ATOM 2006 N N . THR A 1 223 ? -11.728 9.849 26.202 1.00 68.69 223 THR A N 1
ATOM 2007 C CA . THR A 1 223 ? -12.643 9.942 25.046 1.00 68.69 223 THR A CA 1
ATOM 2008 C C . THR A 1 223 ? -13.596 11.117 25.222 1.00 68.69 223 THR A C 1
ATOM 2010 O O . THR A 1 223 ? -14.230 11.235 26.270 1.00 68.69 223 THR A O 1
ATOM 2013 N N . ASN A 1 224 ? -13.708 11.971 24.206 1.00 71.00 224 ASN A N 1
ATOM 2014 C CA . ASN A 1 224 ? -14.621 13.108 24.191 1.00 71.00 224 ASN A CA 1
ATOM 2015 C C . ASN A 1 224 ? -15.454 13.070 22.903 1.00 71.00 224 ASN A C 1
ATOM 2017 O O . ASN A 1 224 ? -14.960 13.438 21.838 1.00 71.00 224 ASN A O 1
ATOM 2021 N N . CYS A 1 225 ? -16.695 12.583 22.993 1.00 70.38 225 CYS A N 1
ATOM 2022 C CA . CYS A 1 225 ? -17.593 12.513 21.840 1.00 70.38 225 CYS A CA 1
ATOM 2023 C C . CYS A 1 225 ? -18.969 13.117 22.137 1.00 70.38 225 CYS A C 1
ATOM 2025 O O . CYS A 1 225 ? -19.444 13.043 23.273 1.00 70.38 225 CYS A O 1
ATOM 2027 N N . TYR A 1 226 ? -19.570 13.751 21.124 1.00 59.81 226 TYR A N 1
ATOM 2028 C CA . TYR A 1 226 ? -20.823 14.501 21.263 1.00 59.81 226 TYR A CA 1
ATOM 2029 C C . TYR A 1 226 ? -22.026 13.566 21.453 1.00 59.81 226 TYR A C 1
ATOM 2031 O O . TYR A 1 226 ? -22.792 13.739 22.400 1.00 59.81 226 TYR A O 1
ATOM 2039 N N . GLU A 1 227 ? -22.130 12.525 20.624 1.00 54.88 227 GLU A N 1
ATOM 2040 C CA . GLU A 1 227 ? -23.109 11.446 20.755 1.00 54.88 227 GLU A CA 1
ATOM 2041 C C . GLU A 1 227 ? -22.398 10.093 20.899 1.00 54.88 227 GLU A C 1
ATOM 2043 O O . GLU A 1 227 ? -21.513 9.732 20.120 1.00 54.88 227 GLU A O 1
ATOM 2048 N N . SER A 1 228 ? -22.762 9.329 21.936 1.00 57.66 228 SER A N 1
ATOM 2049 C CA . SER A 1 228 ? -22.170 8.014 22.206 1.00 57.66 228 SER A CA 1
ATOM 2050 C C . SER A 1 228 ? -23.237 6.969 22.518 1.00 57.66 228 SER A C 1
ATOM 2052 O O . SER A 1 228 ? -24.062 7.142 23.416 1.00 57.66 228 SER A O 1
ATOM 2054 N N . ALA A 1 229 ? -23.196 5.853 21.790 1.00 49.09 229 ALA A N 1
ATOM 2055 C CA . ALA A 1 229 ? -23.996 4.666 22.063 1.00 49.09 229 ALA A CA 1
ATOM 2056 C C . ALA A 1 229 ? -23.048 3.533 22.475 1.00 49.09 229 ALA A C 1
ATOM 2058 O O . ALA A 1 229 ? -22.372 2.934 21.643 1.00 49.09 229 ALA A O 1
ATOM 2059 N N . ILE A 1 230 ? -22.958 3.256 23.778 1.00 48.03 230 ILE A N 1
ATOM 2060 C CA . ILE A 1 230 ? -22.006 2.278 24.322 1.00 48.03 230 ILE A CA 1
ATOM 2061 C C . ILE A 1 230 ? -22.715 0.941 24.560 1.00 48.03 230 ILE A C 1
ATOM 2063 O O . ILE A 1 230 ? -23.617 0.851 25.393 1.00 48.03 230 ILE A O 1
ATOM 2067 N N . LYS A 1 231 ? -22.260 -0.125 23.891 1.00 34.00 231 LYS A N 1
ATOM 2068 C CA . LYS A 1 231 ? -22.670 -1.507 24.181 1.00 34.00 231 LYS A CA 1
ATOM 2069 C C . LYS A 1 231 ? -21.472 -2.305 24.700 1.00 34.00 231 LYS A C 1
ATOM 2071 O O . LYS A 1 231 ? -20.661 -2.796 23.926 1.00 34.00 231 LYS A O 1
ATOM 2076 N N . ILE A 1 232 ? -21.371 -2.449 26.023 1.00 41.47 232 ILE A N 1
ATOM 2077 C CA . ILE A 1 232 ? -20.366 -3.310 26.670 1.00 41.47 232 ILE A CA 1
ATOM 2078 C C . ILE A 1 232 ? -20.923 -4.737 26.722 1.00 41.47 232 ILE A C 1
ATOM 2080 O O . ILE A 1 232 ? -21.932 -4.986 27.383 1.00 41.47 232 ILE A O 1
ATOM 2084 N N . VAL A 1 233 ? -20.280 -5.683 26.036 1.00 33.03 233 VAL A N 1
ATOM 2085 C CA . VAL A 1 233 ? -20.605 -7.116 26.137 1.00 33.03 233 VAL A CA 1
ATOM 2086 C C . VAL A 1 233 ? -19.718 -7.740 27.220 1.00 33.03 233 VAL A C 1
ATOM 2088 O O . VAL A 1 233 ? -18.498 -7.634 27.175 1.00 33.03 233 VAL A O 1
ATOM 2091 N N . ARG A 1 234 ? -20.351 -8.339 28.236 1.00 35.19 234 ARG A N 1
ATOM 2092 C CA . ARG A 1 234 ? -19.720 -8.928 29.432 1.00 35.19 234 ARG A CA 1
ATOM 2093 C C . ARG A 1 234 ? -18.972 -10.227 29.077 1.00 35.19 234 ARG A C 1
ATOM 2095 O O . ARG A 1 234 ? -19.503 -11.042 28.327 1.00 35.19 234 ARG A O 1
ATOM 2102 N N . LEU A 1 235 ? -17.781 -10.417 29.653 1.00 33.78 235 LEU A N 1
ATOM 2103 C CA . LEU A 1 235 ? -16.920 -11.602 29.492 1.00 33.78 235 LEU A CA 1
ATOM 2104 C C . LEU A 1 235 ? -17.624 -12.921 29.901 1.00 33.78 235 LEU A C 1
ATOM 2106 O O . LEU A 1 235 ? -18.380 -12.918 30.880 1.00 33.78 235 LEU A O 1
ATOM 2110 N N . PRO A 1 236 ? -17.347 -14.060 29.231 1.00 31.75 236 PRO A N 1
ATOM 2111 C CA . PRO A 1 236 ? -17.743 -15.385 29.708 1.00 31.75 236 PRO A CA 1
ATOM 2112 C C . PRO A 1 236 ? -16.939 -15.804 30.956 1.00 31.75 236 PRO A C 1
ATOM 2114 O O . PRO A 1 236 ? -15.729 -15.609 31.038 1.00 31.75 236 PRO A O 1
ATOM 2117 N N . ALA A 1 237 ? -17.633 -16.384 31.941 1.00 38.25 237 ALA A N 1
ATOM 2118 C CA . ALA A 1 237 ? -17.071 -16.931 33.180 1.00 38.25 237 ALA A CA 1
ATOM 2119 C C . ALA A 1 237 ? -16.142 -18.124 32.875 1.00 38.25 237 ALA A C 1
ATOM 2121 O O . ALA A 1 237 ? -16.589 -19.055 32.201 1.00 38.25 237 ALA A O 1
ATOM 2122 N N . PRO A 1 238 ? -14.878 -18.121 33.353 1.00 39.12 238 PRO A N 1
ATOM 2123 C CA . PRO A 1 238 ? -14.593 -18.527 34.732 1.00 39.12 238 PRO A CA 1
ATOM 2124 C C . PRO A 1 238 ? -13.319 -17.865 35.315 1.00 39.12 238 PRO A C 1
ATOM 2126 O O . PRO A 1 238 ? -12.246 -18.452 35.309 1.00 39.12 238 PRO A O 1
ATOM 2129 N N . LEU A 1 239 ? -13.418 -16.653 35.867 1.00 40.38 239 LEU A N 1
ATOM 2130 C CA . LEU A 1 239 ? -12.360 -16.058 36.715 1.00 40.38 239 LEU A CA 1
ATOM 2131 C C . LEU A 1 239 ? -12.934 -15.396 37.980 1.00 40.38 239 LEU A C 1
ATOM 2133 O O . LEU A 1 239 ? -12.251 -14.640 38.669 1.00 40.38 239 LEU A O 1
ATOM 2137 N N . SER A 1 240 ? -14.178 -15.733 38.343 1.00 40.84 240 SER A N 1
ATOM 2138 C CA . SER A 1 240 ? -14.891 -15.203 39.518 1.00 40.84 240 SER A CA 1
ATOM 2139 C C . SER A 1 240 ? -14.179 -15.437 40.859 1.00 40.84 240 SER A C 1
ATOM 2141 O O . SER A 1 240 ? -14.589 -14.866 41.863 1.00 40.84 240 SER A O 1
ATOM 2143 N N . PHE A 1 241 ? -13.100 -16.224 40.890 1.00 36.59 241 PHE A N 1
ATOM 2144 C CA . PHE A 1 241 ? -12.338 -16.509 42.103 1.00 36.59 241 PHE A CA 1
ATOM 2145 C C . PHE A 1 241 ? -11.184 -15.536 42.407 1.00 36.59 241 PHE A C 1
ATOM 2147 O O . PHE A 1 241 ? -10.739 -15.499 43.551 1.00 36.59 241 PHE A O 1
ATOM 2154 N N . LEU A 1 242 ? -10.719 -14.716 41.453 1.00 34.31 242 LEU A N 1
ATOM 2155 C CA . LEU A 1 242 ? -9.571 -13.808 41.671 1.00 34.31 242 LEU A CA 1
ATOM 2156 C C . LEU A 1 242 ? -9.949 -12.328 41.874 1.00 34.31 242 LEU A C 1
ATOM 2158 O O . LEU A 1 242 ? -9.124 -11.544 42.336 1.00 34.31 242 LEU A O 1
ATOM 2162 N N . PHE A 1 243 ? -11.202 -11.937 41.623 1.00 37.84 243 PHE A N 1
ATOM 2163 C CA . PHE A 1 243 ? -11.634 -10.528 41.641 1.00 37.84 243 PHE A CA 1
ATOM 2164 C C . PHE A 1 243 ? -12.009 -9.957 43.019 1.00 37.84 243 PHE A C 1
ATOM 2166 O O . PHE A 1 243 ? -12.404 -8.799 43.122 1.00 37.84 243 PHE A O 1
ATOM 2173 N N . ASN A 1 244 ? -11.838 -10.715 44.103 1.00 32.31 244 ASN A N 1
ATOM 2174 C CA . ASN A 1 244 ? -12.357 -10.347 45.426 1.00 32.31 244 ASN A CA 1
ATOM 2175 C C . ASN A 1 244 ? -11.562 -9.246 46.175 1.00 32.31 244 ASN A C 1
ATOM 2177 O O . ASN A 1 244 ? -11.752 -9.080 47.380 1.00 32.31 244 ASN A O 1
ATOM 2181 N N . ARG A 1 245 ? -10.637 -8.510 45.528 1.00 28.23 245 ARG A N 1
ATOM 2182 C CA . ARG A 1 245 ? -9.772 -7.531 46.231 1.00 28.23 245 ARG A CA 1
ATOM 2183 C C . ARG A 1 245 ? -9.449 -6.201 45.541 1.00 28.23 245 ARG A C 1
ATOM 2185 O O . ARG A 1 245 ? -8.752 -5.403 46.161 1.00 28.23 245 ARG A O 1
ATOM 2192 N N . MET A 1 246 ? -9.939 -5.895 44.339 1.00 30.42 246 MET A N 1
ATOM 2193 C CA . MET A 1 246 ? -9.564 -4.635 43.670 1.00 30.42 246 MET A CA 1
ATOM 2194 C C . MET A 1 246 ? -10.766 -3.706 43.466 1.00 30.42 246 MET A C 1
ATOM 2196 O O . MET A 1 246 ? -11.641 -3.953 42.642 1.00 30.42 246 MET A O 1
ATOM 2200 N N . ASN A 1 247 ? -10.801 -2.625 44.252 1.00 29.02 247 ASN A N 1
ATOM 2201 C CA . ASN A 1 247 ? -11.736 -1.514 44.087 1.00 29.02 247 ASN A CA 1
ATOM 2202 C C . ASN A 1 247 ? -11.405 -0.754 42.794 1.00 29.02 247 ASN A C 1
ATOM 2204 O O . ASN A 1 247 ? -10.436 0.002 42.769 1.00 29.02 247 ASN A O 1
ATOM 2208 N N . PHE A 1 248 ? -12.226 -0.887 41.754 1.00 33.44 248 PHE A N 1
ATOM 2209 C CA . PHE A 1 248 ? -12.169 0.010 40.600 1.00 33.44 248 PHE A CA 1
ATOM 2210 C C . PHE A 1 248 ? -13.128 1.188 40.793 1.00 33.44 248 PHE A C 1
ATOM 2212 O O . PHE A 1 248 ? -14.304 1.012 41.115 1.00 33.44 248 PHE A O 1
ATOM 2219 N N . VAL A 1 249 ? -12.621 2.406 40.591 1.00 31.11 249 VAL A N 1
ATOM 2220 C CA . VAL A 1 249 ? -13.433 3.624 40.499 1.00 31.11 249 VAL A CA 1
ATOM 2221 C C . VAL A 1 249 ? -13.576 3.967 39.023 1.00 31.11 249 VAL A C 1
ATOM 2223 O O . VAL A 1 249 ? -12.612 4.369 38.381 1.00 31.11 249 VAL A O 1
ATOM 2226 N N . VAL A 1 250 ? -14.788 3.821 38.493 1.00 36.22 250 VAL A N 1
ATOM 2227 C CA . VAL A 1 250 ? -15.155 4.329 37.169 1.00 36.22 250 VAL A CA 1
ATOM 2228 C C . VAL A 1 250 ? -15.751 5.725 37.360 1.00 36.22 250 VAL A C 1
ATOM 2230 O O . VAL A 1 250 ? -16.800 5.869 37.989 1.00 36.22 250 VAL A O 1
ATOM 2233 N N . SER A 1 251 ? -15.076 6.753 36.843 1.00 29.80 251 SER A N 1
ATOM 2234 C CA . SER A 1 251 ? -15.573 8.135 36.834 1.00 29.80 251 SER A CA 1
ATOM 2235 C C . SER A 1 251 ? -16.077 8.482 35.432 1.00 29.80 251 SER A C 1
ATOM 2237 O O . SER A 1 251 ? -15.270 8.687 34.531 1.00 29.80 251 SER A O 1
ATOM 2239 N N . LEU A 1 252 ? -17.400 8.558 35.244 1.00 35.38 252 LEU A N 1
ATOM 2240 C CA . LEU A 1 252 ? -18.006 9.161 34.049 1.00 35.38 252 LEU A CA 1
ATOM 2241 C C . LEU A 1 252 ? -18.342 10.629 34.334 1.00 35.38 252 LEU A C 1
ATOM 2243 O O . LEU A 1 252 ? -19.030 10.928 35.312 1.00 35.38 252 LEU A O 1
ATOM 2247 N N . ALA A 1 253 ? -17.898 11.530 33.458 1.00 30.56 253 ALA A N 1
ATOM 2248 C CA . ALA A 1 253 ? -18.320 12.925 33.441 1.00 30.56 253 ALA A CA 1
ATOM 2249 C C . ALA A 1 253 ? -19.199 13.166 32.207 1.00 30.56 253 ALA A C 1
ATOM 2251 O O . ALA A 1 253 ? -18.747 12.982 31.080 1.00 30.56 253 ALA A O 1
ATOM 2252 N N . PHE A 1 254 ? -20.448 13.582 32.419 1.00 35.44 254 PHE A N 1
ATOM 2253 C CA . PHE A 1 254 ? -21.355 13.984 31.342 1.00 35.44 254 PHE A CA 1
ATOM 2254 C C . PHE A 1 254 ? -21.355 15.508 31.209 1.00 35.44 254 PHE A C 1
ATOM 2256 O O . PHE A 1 254 ? -21.534 16.215 32.204 1.00 35.44 254 PHE A O 1
ATOM 2263 N N . HIS A 1 255 ? -21.196 16.017 29.985 1.00 34.91 255 HIS A N 1
ATOM 2264 C CA . HIS A 1 255 ? -21.335 17.440 29.679 1.00 34.91 255 HIS A CA 1
ATOM 2265 C C . HIS A 1 255 ? -22.604 17.662 28.848 1.00 34.91 255 HIS A C 1
ATOM 2267 O O . HIS A 1 255 ? -22.610 17.478 27.638 1.00 34.91 255 HIS A O 1
ATOM 2273 N N . SER A 1 256 ? -23.703 18.048 29.500 1.00 38.00 256 SER A N 1
ATOM 2274 C CA . SER A 1 256 ? -24.948 18.413 28.812 1.00 38.00 256 SER A CA 1
ATOM 2275 C C . SER A 1 256 ? -24.970 19.920 28.562 1.00 38.00 256 SER A C 1
ATOM 2277 O O . SER A 1 256 ? -25.195 20.696 29.494 1.00 38.00 256 SER A O 1
ATOM 2279 N N . LYS A 1 257 ? -24.790 20.350 27.310 1.00 38.31 257 LYS A N 1
ATOM 2280 C CA . LYS A 1 257 ? -25.044 21.739 26.905 1.00 38.31 257 LYS A CA 1
ATOM 2281 C C . LYS A 1 257 ? -26.499 21.843 26.437 1.00 38.31 257 LYS A C 1
ATOM 2283 O O . LYS A 1 257 ? -26.813 21.542 25.294 1.00 38.31 257 LYS A O 1
ATOM 2288 N N . GLY A 1 258 ? -27.400 22.201 27.351 1.00 39.72 258 GLY A N 1
ATOM 2289 C CA . GLY A 1 258 ? -28.813 22.391 27.022 1.00 39.72 258 GLY A CA 1
ATOM 2290 C C . GLY A 1 258 ? -29.005 23.623 26.136 1.00 39.72 258 GLY A C 1
ATOM 2291 O O . GLY A 1 258 ? -28.703 24.736 26.564 1.00 39.72 258 GLY A O 1
ATOM 2292 N N . ASN A 1 259 ? -29.522 23.433 24.921 1.00 41.12 259 ASN A N 1
ATOM 2293 C CA . ASN A 1 259 ? -30.055 24.519 24.100 1.00 41.12 259 ASN A CA 1
ATOM 2294 C C . ASN A 1 259 ? -31.380 24.989 24.714 1.00 41.12 259 ASN A C 1
ATOM 2296 O O . ASN A 1 259 ? -32.436 24.469 24.376 1.00 41.12 259 ASN A O 1
ATOM 2300 N N . ASN A 1 260 ? -31.324 25.974 25.610 1.00 38.78 260 ASN A N 1
ATOM 2301 C CA . ASN A 1 260 ? -32.491 26.785 25.938 1.00 38.78 260 ASN A CA 1
ATOM 2302 C C . ASN A 1 260 ? -32.236 28.220 25.483 1.00 38.78 260 ASN A C 1
ATOM 2304 O O . ASN A 1 260 ? -31.335 28.907 25.964 1.00 38.78 260 ASN A O 1
ATOM 2308 N N . SER A 1 261 ? -33.059 28.658 24.535 1.00 43.00 261 SER A N 1
ATOM 2309 C CA . SER A 1 261 ? -33.239 30.046 24.137 1.00 43.00 261 SER A CA 1
ATOM 2310 C C . SER A 1 261 ? -33.795 30.844 25.317 1.00 43.00 261 SER A C 1
ATOM 2312 O O . SER A 1 261 ? -35.006 30.913 25.501 1.00 43.00 261 SER A O 1
ATOM 2314 N N . ASN A 1 262 ? -32.908 31.343 26.174 1.00 40.34 262 ASN A N 1
ATOM 2315 C CA . ASN A 1 262 ? -33.004 32.592 26.936 1.00 40.34 262 ASN A CA 1
ATOM 2316 C C . ASN A 1 262 ? -31.784 32.664 27.864 1.00 40.34 262 ASN A C 1
ATOM 2318 O O . ASN A 1 262 ? -31.442 31.690 28.529 1.00 40.34 262 ASN A O 1
ATOM 2322 N N . GLY A 1 263 ? -31.089 33.804 27.836 1.00 42.19 263 GLY A N 1
ATOM 2323 C CA . GLY A 1 263 ? -29.750 33.991 28.398 1.00 42.19 263 GLY A CA 1
ATOM 2324 C C . GLY A 1 263 ? -29.568 33.445 29.818 1.00 42.19 263 GLY A C 1
ATOM 2325 O O . GLY A 1 263 ? -30.297 33.812 30.734 1.00 42.19 263 GLY A O 1
ATOM 2326 N N . GLY A 1 264 ? -28.561 32.582 29.983 1.00 36.22 264 GLY A N 1
ATOM 2327 C CA . GLY A 1 264 ? -28.177 31.991 31.268 1.00 36.22 264 GLY A CA 1
ATOM 2328 C C . GLY A 1 264 ? -27.647 30.563 31.130 1.00 36.22 264 GLY A C 1
ATOM 2329 O O . GLY A 1 264 ? -28.237 29.626 31.661 1.00 36.22 264 GLY A O 1
ATOM 2330 N N . GLY A 1 265 ? -26.553 30.364 30.388 1.00 33.84 265 GLY A N 1
ATOM 2331 C CA . GLY A 1 265 ? -25.942 29.044 30.205 1.00 33.84 265 GLY A CA 1
ATOM 2332 C C . GLY A 1 265 ? -25.176 28.577 31.445 1.00 33.84 265 GLY A C 1
ATOM 2333 O O . GLY A 1 265 ? -23.966 28.752 31.514 1.00 33.84 265 GLY A O 1
ATOM 2334 N N . ASN A 1 266 ? -25.864 27.966 32.413 1.00 36.38 266 ASN A N 1
ATOM 2335 C CA . ASN A 1 266 ? -25.214 27.244 33.508 1.00 36.38 266 ASN A CA 1
ATOM 2336 C C . ASN A 1 266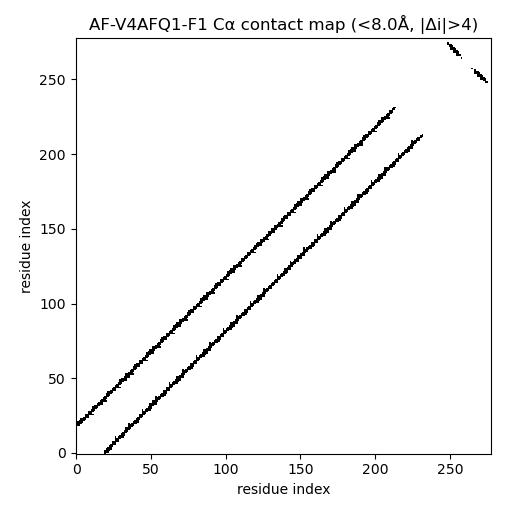 ? -24.853 25.822 33.060 1.00 36.38 266 ASN A C 1
ATOM 2338 O O . ASN A 1 266 ? -25.719 24.950 32.969 1.00 36.38 266 ASN A O 1
ATOM 2342 N N . SER A 1 267 ? -23.565 25.573 32.828 1.00 37.88 267 SER A N 1
ATOM 2343 C CA . SER A 1 267 ? -23.004 24.231 32.654 1.00 37.88 267 SER A CA 1
ATOM 2344 C C . SER A 1 267 ? -23.161 23.451 33.964 1.00 37.88 267 SER A C 1
ATOM 2346 O O . SER A 1 267 ? -22.560 23.812 34.976 1.00 37.88 267 SER A O 1
ATOM 2348 N N . ARG A 1 268 ? -23.972 22.389 33.982 1.00 37.19 268 ARG A N 1
ATOM 2349 C CA . ARG A 1 268 ? -24.069 21.488 35.142 1.00 37.19 268 ARG A CA 1
ATOM 2350 C C . ARG A 1 268 ? -23.181 20.271 34.914 1.00 37.19 268 ARG A C 1
ATOM 2352 O O . ARG A 1 268 ? -23.401 19.516 33.973 1.00 37.19 268 ARG A O 1
ATOM 2359 N N . ILE A 1 269 ? -22.191 20.093 35.787 1.00 38.22 269 ILE A N 1
ATOM 2360 C CA . ILE A 1 269 ? -21.364 18.885 35.848 1.00 38.22 269 ILE A CA 1
ATOM 2361 C C . ILE A 1 269 ? -22.084 17.886 36.754 1.00 38.22 269 ILE A C 1
ATOM 2363 O O . ILE A 1 269 ? -22.304 18.166 37.933 1.00 38.22 269 ILE A O 1
ATOM 2367 N N . PHE A 1 270 ? -22.454 16.730 36.207 1.00 34.25 270 PHE A N 1
ATOM 2368 C CA . PHE A 1 270 ? -22.994 15.620 36.989 1.00 34.25 270 PHE A CA 1
ATOM 2369 C C . PHE A 1 270 ? -21.879 14.614 37.275 1.00 34.25 270 PHE A C 1
ATOM 2371 O O . PHE A 1 270 ? -21.292 14.057 36.350 1.00 34.25 270 PHE A O 1
ATOM 2378 N N . PHE A 1 271 ? -21.607 14.368 38.558 1.00 33.06 271 PHE A N 1
ATOM 2379 C CA . PHE A 1 271 ? -20.757 13.265 38.999 1.00 33.06 271 PHE A CA 1
ATOM 2380 C C . PHE A 1 271 ? -21.649 12.088 39.386 1.00 33.06 271 PHE A C 1
ATOM 2382 O O . PHE A 1 271 ? -22.365 12.154 40.385 1.00 33.06 271 PHE A O 1
ATOM 2389 N N . ILE A 1 272 ? -21.607 11.006 38.608 1.00 32.72 272 ILE A N 1
ATOM 2390 C CA . ILE A 1 272 ? -22.273 9.751 38.968 1.00 32.72 272 ILE A CA 1
ATOM 2391 C C . ILE A 1 272 ? -21.204 8.801 39.502 1.00 32.72 272 ILE A C 1
ATOM 2393 O O . ILE A 1 272 ? -20.317 8.366 38.773 1.00 32.72 272 ILE A O 1
ATOM 2397 N N . ARG A 1 273 ? -21.283 8.486 40.798 1.00 30.58 273 ARG A N 1
ATOM 2398 C CA . ARG A 1 273 ? -20.406 7.509 41.450 1.00 30.58 273 ARG A CA 1
ATOM 2399 C C . ARG A 1 273 ? -21.084 6.143 41.404 1.00 30.58 273 ARG A C 1
ATOM 2401 O O . ARG A 1 273 ? -21.985 5.881 42.197 1.00 30.58 273 ARG A O 1
ATOM 2408 N N . LEU A 1 274 ? -20.660 5.274 40.492 1.00 32.50 274 LEU A N 1
ATOM 2409 C CA . LEU A 1 274 ? -21.128 3.888 40.459 1.00 32.50 274 LEU A CA 1
ATOM 2410 C C . LEU A 1 274 ? -20.325 3.066 41.474 1.00 32.50 274 LEU A C 1
ATOM 2412 O O . LEU A 1 274 ? -19.135 2.818 41.290 1.00 32.50 274 LEU A O 1
ATOM 2416 N N . ARG A 1 275 ? -20.972 2.670 42.577 1.00 28.09 275 ARG A N 1
ATOM 2417 C CA . ARG A 1 275 ? -20.478 1.602 43.456 1.00 28.09 275 ARG A CA 1
ATOM 2418 C C . ARG A 1 275 ? -21.076 0.289 42.971 1.00 28.09 275 ARG A C 1
ATOM 2420 O O . ARG A 1 275 ? -22.285 0.105 43.066 1.00 28.09 275 ARG A O 1
ATOM 2427 N N . PHE A 1 276 ? -20.232 -0.617 42.494 1.0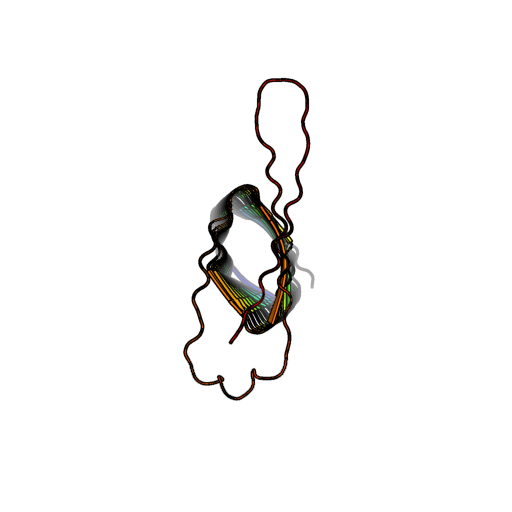0 31.55 276 PHE A N 1
ATOM 2428 C CA . PHE A 1 276 ? -20.627 -2.010 42.339 1.00 31.55 276 PHE A CA 1
ATOM 2429 C C . PHE A 1 276 ? -20.603 -2.653 43.725 1.00 31.55 276 PHE A C 1
ATOM 2431 O O . PHE A 1 276 ? -19.544 -2.779 44.336 1.00 31.55 276 PHE A O 1
ATOM 2438 N N . PHE A 1 277 ? -21.779 -2.988 44.246 1.00 28.42 277 PHE A N 1
ATOM 2439 C CA . PHE A 1 277 ? -21.889 -3.953 45.332 1.00 28.42 277 PHE A CA 1
ATOM 2440 C C . PHE A 1 277 ? -21.975 -5.342 44.698 1.00 28.42 277 PHE A C 1
ATOM 2442 O O . PHE A 1 277 ? -22.667 -5.505 43.689 1.00 28.42 277 PHE A O 1
ATOM 2449 N N . HIS A 1 278 ? -21.207 -6.287 45.244 1.00 33.38 278 HIS A N 1
ATOM 2450 C CA . HIS A 1 278 ? -21.347 -7.705 44.922 1.00 33.38 278 HIS A CA 1
ATOM 2451 C C . HIS A 1 278 ? -22.735 -8.215 45.305 1.00 33.38 278 HIS A C 1
ATOM 2453 O O . HIS A 1 278 ? -23.234 -7.790 46.373 1.00 33.38 278 HIS A O 1
#

Secondary structure (DSSP, 8-state):
-----EEEEEEE--EEE-SEE--EEEEEEE--EEEEEEE--EEEEEEE--EEEEEEE--EEEEEEE--EEEEEEE--EEEEEEE--EEEEEEE--EEEEEEE--EEEEEEE--EEEEEEE--EEEEEEEEEEEEEEEE--EEEEEEEEEEEEEEEE--EEEEEEE--EEEEEEE--EEEEEEE--EEEEEEE--EEEEEEE--EEEEEEE--EEEEEEE--EEEEEEE---PPPPPSS-TTT-TT-----EEEEEE----SSS----EEEEEE-----

Radius of gyration: 25.16 Å; Cα contacts (8 Å, |Δi|>4): 818; chains: 1; bounding box: 65×52×75 Å